Protein AF-A0A945MZW5-F1 (afdb_monomer)

Radius of gyration: 22.64 Å; Cα contacts (8 Å, |Δi|>4): 218; chains: 1; bounding box: 52×37×74 Å

pLDDT: mean 90.08, std 11.5, range [46.19, 98.75]

Foldseek 3Di:
DDDDPDDDCVVPQVVVLVVCVVLLQLAFQDDPVRFQHRPFAADEDEQPAAELQAADDPVSLVSLVVVQVVQVVVRVVRHRGAHAYEHEPPPVNLLVNLQVVCVVVLEHEDPPDDPPDDPPPRHDYDYPVVSVVSSVVSSVVSVVNHVVVCSSSSRSHSPVRYYYCPDPVNVVVVVVVVVVCVVVVNDDDDDDDDDADPVVGGD

Sequence (203 aa):
MALEKTYKPAEVEAKHYARWENSGAFACGLSSEQGPKANSKPYTIVIPPPNVTGSLHMGHALNNTLQDILTRFHRMRGRDALWQPGMDHAGIATQMVVERQLAEDGLELDRGRRSSEEPTENRTLIGRDAFIDKVWEWKAESGGTITGQLRRLGASCDWSRERFTMDDGLSRAVRKVFVALHKEDLIYRDQRLVNWDPKFHTA

Structure (mmCIF, N/CA/C/O backbone):
data_AF-A0A945MZW5-F1
#
_entry.id   AF-A0A945MZW5-F1
#
loop_
_atom_site.group_P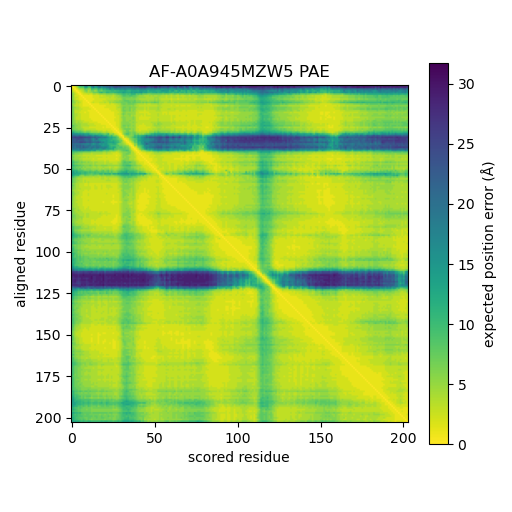DB
_atom_site.id
_atom_site.type_symbol
_atom_site.label_atom_id
_atom_site.label_alt_id
_atom_site.label_comp_id
_atom_site.label_asym_id
_atom_site.label_entity_id
_atom_site.label_seq_id
_atom_site.pdbx_PDB_ins_code
_atom_site.Cartn_x
_atom_site.Cartn_y
_atom_site.Cartn_z
_atom_site.occupancy
_atom_site.B_iso_or_equiv
_atom_site.auth_seq_id
_atom_site.auth_comp_id
_atom_site.auth_asym_id
_atom_site.auth_atom_id
_atom_site.pdbx_PDB_model_num
ATOM 1 N N . MET A 1 1 ? -2.431 8.803 42.467 1.00 54.72 1 MET A N 1
ATOM 2 C CA . MET A 1 1 ? -1.661 9.468 41.393 1.00 54.72 1 MET A CA 1
ATOM 3 C C . MET A 1 1 ? -2.154 10.898 41.289 1.00 54.72 1 MET A C 1
ATOM 5 O O . MET A 1 1 ? -3.362 11.081 41.211 1.00 54.72 1 MET A O 1
ATOM 9 N N . ALA A 1 2 ? -1.265 11.888 41.360 1.00 65.88 2 ALA A N 1
ATOM 10 C CA . ALA A 1 2 ? -1.633 13.278 41.105 1.00 65.88 2 ALA A CA 1
ATOM 11 C C . ALA A 1 2 ? -1.888 13.457 39.600 1.00 65.88 2 ALA A C 1
ATOM 13 O O . ALA A 1 2 ? -1.090 12.992 38.789 1.00 65.88 2 ALA A O 1
ATOM 14 N N . LEU A 1 3 ? -3.011 14.075 39.235 1.00 83.50 3 LEU A N 1
ATOM 15 C CA . LEU A 1 3 ? -3.301 14.441 37.850 1.00 83.50 3 LEU A CA 1
ATOM 16 C C . LEU A 1 3 ? -2.458 15.663 37.478 1.00 83.50 3 LEU A C 1
ATOM 18 O O . LEU A 1 3 ? -2.546 16.698 38.142 1.00 83.50 3 LEU A O 1
ATOM 22 N N . GLU A 1 4 ? -1.643 15.545 36.430 1.00 86.62 4 GLU A N 1
ATOM 23 C CA . GLU A 1 4 ? -0.955 16.709 35.873 1.00 86.62 4 GLU A CA 1
ATOM 24 C C . GLU A 1 4 ? -1.967 17.721 35.323 1.00 86.62 4 GLU A C 1
ATOM 26 O O . GLU A 1 4 ? -3.027 17.358 34.813 1.00 86.62 4 GLU A O 1
ATOM 31 N N . LYS A 1 5 ? -1.628 19.012 35.410 1.00 91.12 5 LYS A N 1
ATOM 32 C CA . LYS A 1 5 ? -2.488 20.100 34.919 1.00 91.12 5 LYS A CA 1
ATOM 33 C C . LYS A 1 5 ? -2.594 20.136 33.390 1.00 91.12 5 LYS A C 1
ATOM 35 O O . LYS A 1 5 ? -3.561 20.686 32.872 1.00 91.12 5 LYS A O 1
ATOM 40 N N . THR A 1 6 ? -1.618 19.566 32.682 1.00 93.31 6 THR A N 1
ATOM 41 C CA . THR A 1 6 ? -1.535 19.592 31.218 1.00 93.31 6 THR A CA 1
ATOM 42 C C . THR A 1 6 ? -1.603 18.175 30.668 1.00 93.31 6 THR A C 1
ATOM 44 O O . THR A 1 6 ? -0.803 17.322 31.044 1.00 93.31 6 THR A O 1
ATOM 47 N N . TYR A 1 7 ? -2.536 17.926 29.747 1.00 93.56 7 TYR A N 1
ATOM 48 C CA . TYR A 1 7 ? -2.588 16.664 29.014 1.00 93.56 7 TYR A CA 1
ATOM 49 C C . TYR A 1 7 ? -1.431 16.585 28.014 1.00 93.56 7 TYR A C 1
ATOM 51 O O . TYR A 1 7 ? -1.249 17.487 27.196 1.00 93.56 7 TYR A O 1
ATOM 59 N N . LYS A 1 8 ? -0.669 15.492 28.065 1.00 92.81 8 LYS A N 1
ATOM 60 C CA . LYS A 1 8 ? 0.449 15.214 27.160 1.00 92.81 8 LYS A CA 1
ATOM 61 C C . LYS A 1 8 ? 0.104 13.995 26.295 1.00 92.81 8 LYS A C 1
ATOM 63 O O . LYS A 1 8 ? 0.314 12.866 26.739 1.00 92.81 8 LYS A O 1
ATOM 68 N N . PRO A 1 9 ? -0.411 14.184 25.062 1.00 94.50 9 PRO A N 1
ATOM 69 C CA . PRO A 1 9 ? -0.862 13.072 24.220 1.00 94.50 9 PRO A CA 1
ATOM 70 C C . PRO A 1 9 ? 0.229 12.028 23.965 1.00 94.50 9 PRO A C 1
ATOM 72 O O . PRO A 1 9 ? -0.035 10.830 24.014 1.00 94.50 9 PRO A O 1
ATOM 75 N N . ALA A 1 10 ? 1.477 12.472 23.781 1.00 91.19 10 ALA A N 1
ATOM 76 C CA . ALA A 1 10 ? 2.619 11.598 23.523 1.00 91.19 10 ALA A CA 1
ATOM 77 C C . ALA A 1 10 ? 2.875 10.562 24.638 1.00 91.19 10 ALA A C 1
ATOM 79 O O . ALA A 1 10 ? 3.320 9.455 24.344 1.00 91.19 10 ALA A O 1
ATOM 80 N N . GLU A 1 11 ? 2.554 10.883 25.897 1.00 89.44 11 GLU A N 1
ATOM 81 C CA . GLU A 1 11 ? 2.720 9.968 27.039 1.00 89.44 11 GLU A CA 1
ATOM 82 C C . GLU A 1 11 ? 1.607 8.903 27.113 1.00 89.44 11 GLU A C 1
ATOM 84 O O . GLU A 1 11 ? 1.738 7.894 27.809 1.00 89.44 11 GLU A O 1
ATOM 89 N N . VAL A 1 12 ? 0.507 9.109 26.382 1.00 93.88 12 VAL A N 1
ATOM 90 C CA . VAL A 1 12 ? -0.695 8.269 26.415 1.00 93.88 12 VAL A CA 1
ATOM 91 C C . VAL A 1 12 ? -0.808 7.441 25.134 1.00 93.88 12 VAL A C 1
ATOM 93 O O . VAL A 1 12 ? -0.862 6.211 25.184 1.00 93.88 12 VAL A O 1
ATOM 96 N N . GLU A 1 13 ? -0.789 8.087 23.973 1.00 96.62 13 GLU A N 1
ATOM 97 C CA . GLU A 1 13 ? -1.104 7.482 22.675 1.00 96.62 13 GLU A CA 1
ATOM 98 C C . GLU A 1 13 ? -0.258 6.243 22.360 1.00 96.62 13 GLU A C 1
ATOM 100 O O . GLU A 1 13 ? -0.814 5.180 22.081 1.00 96.62 13 GLU A O 1
ATOM 105 N N . ALA A 1 14 ? 1.072 6.347 22.460 1.00 93.69 14 ALA A N 1
ATOM 106 C CA . ALA A 1 14 ? 1.983 5.259 22.099 1.00 93.69 14 ALA A CA 1
ATOM 107 C C . ALA A 1 14 ? 1.766 4.011 22.970 1.00 93.69 14 ALA A C 1
ATOM 109 O O . ALA A 1 14 ? 1.676 2.890 22.466 1.00 93.69 14 ALA A O 1
ATOM 110 N N . LYS A 1 15 ? 1.606 4.212 24.284 1.00 95.19 15 LYS A N 1
ATOM 111 C CA . LYS A 1 15 ? 1.347 3.138 25.249 1.00 95.19 15 LYS A CA 1
ATOM 112 C C . LYS A 1 15 ? 0.018 2.437 24.971 1.00 95.19 15 LYS A C 1
ATOM 114 O O . LYS A 1 15 ? -0.057 1.209 25.020 1.00 95.19 15 LYS A O 1
ATOM 119 N N . HIS A 1 16 ? -1.040 3.207 24.721 1.00 95.81 16 HIS A N 1
ATOM 120 C CA . HIS A 1 16 ? -2.369 2.652 24.472 1.00 95.81 16 HIS A CA 1
ATOM 121 C C . HIS A 1 16 ? -2.439 1.909 23.143 1.00 95.81 16 HIS A C 1
ATOM 123 O O . HIS A 1 16 ? -2.993 0.810 23.100 1.00 95.81 16 HIS A O 1
ATOM 129 N N . TYR A 1 17 ? -1.832 2.466 22.095 1.00 96.62 17 TYR A N 1
ATOM 130 C CA . TYR A 1 17 ? -1.794 1.820 20.793 1.00 96.62 17 TYR A CA 1
ATOM 131 C C . TYR A 1 17 ? -1.065 0.477 20.848 1.00 96.62 17 TYR A C 1
ATOM 133 O O . TYR A 1 17 ? -1.644 -0.542 20.475 1.00 96.62 17 TYR A O 1
ATOM 141 N N . ALA A 1 18 ? 0.144 0.457 21.422 1.00 95.75 18 ALA A N 1
ATOM 142 C CA . ALA A 1 18 ? 0.920 -0.769 21.591 1.00 95.75 18 ALA A CA 1
ATOM 143 C C . ALA A 1 18 ? 0.134 -1.837 22.367 1.00 95.75 18 ALA A C 1
ATOM 145 O O . ALA A 1 18 ? 0.128 -3.005 21.993 1.00 95.75 18 ALA A O 1
ATOM 146 N N . ARG A 1 19 ? -0.591 -1.444 23.423 1.00 96.19 19 ARG A N 1
ATOM 147 C CA . ARG A 1 19 ? -1.448 -2.367 24.176 1.00 96.19 19 ARG A CA 1
ATOM 148 C C . ARG A 1 19 ? -2.572 -2.962 23.319 1.00 96.19 19 ARG A C 1
ATOM 150 O O . ARG A 1 19 ? -2.826 -4.155 23.447 1.00 96.19 19 ARG A O 1
ATOM 157 N N . TRP A 1 20 ? -3.266 -2.160 22.510 1.00 94.81 20 TRP A N 1
ATOM 158 C CA . TRP A 1 20 ? -4.366 -2.650 21.668 1.00 94.81 20 TRP A CA 1
ATOM 159 C C . TRP A 1 20 ? -3.887 -3.570 20.547 1.00 94.81 20 TRP A C 1
ATOM 161 O O . TRP A 1 20 ? -4.522 -4.592 20.287 1.00 94.81 20 TRP A O 1
ATOM 171 N N . GLU A 1 21 ? -2.774 -3.216 19.902 1.00 94.25 21 GLU A N 1
ATOM 172 C CA . GLU A 1 21 ? -2.180 -4.039 18.850 1.00 94.25 21 GLU A CA 1
ATOM 173 C C . GLU A 1 21 ? -1.696 -5.377 19.428 1.00 94.25 21 GLU A C 1
ATOM 175 O O . GLU A 1 21 ? -2.104 -6.433 18.947 1.00 94.25 21 GLU A O 1
ATOM 180 N N . ASN A 1 22 ? -0.948 -5.349 20.539 1.00 94.69 22 ASN A N 1
ATOM 181 C CA . ASN A 1 22 ? -0.435 -6.558 21.195 1.00 94.69 22 ASN A CA 1
ATOM 182 C C . ASN A 1 22 ? -1.538 -7.474 21.743 1.00 94.69 22 ASN A C 1
ATOM 184 O O . ASN A 1 22 ? -1.321 -8.674 21.879 1.00 94.69 22 ASN A O 1
ATOM 188 N N . SER A 1 23 ? -2.714 -6.935 22.081 1.00 93.19 23 SER A N 1
ATOM 189 C CA . SER A 1 23 ? -3.836 -7.749 22.554 1.00 93.19 23 SER A CA 1
ATOM 190 C C . SER A 1 23 ? -4.654 -8.378 21.423 1.00 93.19 23 SER A C 1
ATOM 192 O O . SER A 1 23 ? -5.629 -9.062 21.713 1.00 93.19 23 SER A O 1
ATOM 194 N N . GLY A 1 24 ? -4.348 -8.087 20.153 1.00 90.19 24 GLY A N 1
ATOM 195 C CA . GLY A 1 24 ? -5.137 -8.555 19.011 1.00 90.19 24 GLY A CA 1
ATOM 196 C C . GLY A 1 24 ? -6.527 -7.914 18.901 1.00 90.19 24 GLY A C 1
ATOM 197 O O . GLY A 1 24 ? -7.380 -8.425 18.183 1.00 90.19 24 GLY A O 1
ATOM 198 N N . ALA A 1 25 ? -6.774 -6.777 19.571 1.00 89.44 25 ALA A N 1
ATOM 199 C CA . ALA A 1 25 ? -8.108 -6.161 19.657 1.00 89.44 25 ALA A CA 1
ATOM 200 C C . ALA A 1 25 ? -8.660 -5.655 18.308 1.00 89.44 25 ALA A C 1
ATOM 202 O O . ALA A 1 25 ? -9.831 -5.280 18.207 1.00 89.44 25 ALA A O 1
ATOM 203 N N . PHE A 1 26 ? -7.811 -5.592 17.282 1.00 93.38 26 PHE A N 1
ATOM 204 C CA . PHE A 1 26 ? -8.176 -5.150 15.939 1.00 93.38 26 PHE A CA 1
ATOM 205 C C . PHE A 1 26 ? -8.566 -6.298 15.003 1.00 93.38 26 PHE A C 1
ATOM 207 O O . PHE A 1 26 ? -9.141 -6.032 13.946 1.00 93.38 26 PHE A O 1
ATOM 214 N N . ALA A 1 27 ? -8.285 -7.548 15.383 1.00 90.62 27 ALA A N 1
ATOM 215 C CA . ALA A 1 27 ? -8.542 -8.707 14.543 1.00 90.62 27 ALA A CA 1
ATOM 216 C C . ALA A 1 27 ? -10.045 -8.945 14.334 1.00 90.62 27 ALA A C 1
ATOM 218 O O . ALA A 1 27 ? -10.858 -8.749 15.243 1.00 90.62 27 ALA A O 1
ATOM 219 N N . CYS A 1 28 ? -10.413 -9.391 13.132 1.00 89.81 28 CYS A N 1
ATOM 220 C CA . CYS A 1 28 ? -11.753 -9.919 12.868 1.00 89.81 28 CYS A CA 1
ATOM 221 C C . CYS A 1 28 ? -11.831 -11.422 13.184 1.00 89.81 28 CYS A C 1
ATOM 223 O O . CYS A 1 28 ? -10.814 -12.117 13.237 1.00 89.81 28 CYS A O 1
ATOM 225 N N . GLY A 1 29 ? -13.043 -11.955 13.333 1.00 83.88 29 GLY A N 1
ATOM 226 C CA . GLY A 1 29 ? -13.282 -13.379 13.579 1.00 83.88 29 GLY A C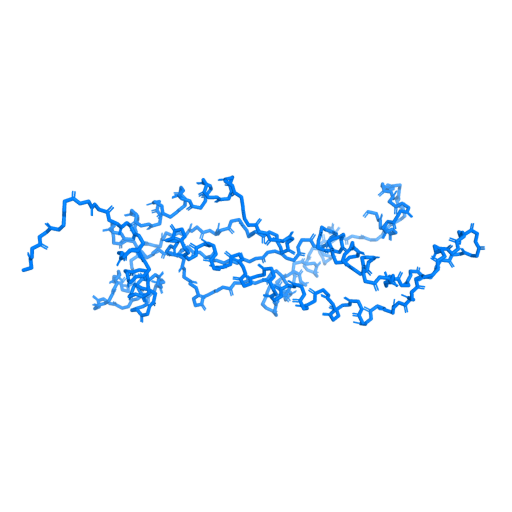A 1
ATOM 227 C C . GLY A 1 29 ? -12.862 -13.859 14.972 1.00 83.88 29 GLY A C 1
ATOM 228 O O . GLY A 1 29 ? -12.565 -15.040 15.145 1.00 83.88 29 GLY A O 1
ATOM 229 N N . LEU A 1 30 ? -12.806 -12.960 15.959 1.00 73.00 30 LEU A N 1
ATOM 230 C CA . LEU A 1 30 ? -12.476 -13.301 17.346 1.00 73.00 30 LEU A CA 1
ATOM 231 C C . LEU A 1 30 ? -13.560 -14.194 17.980 1.00 73.00 30 LEU A C 1
ATOM 233 O O . LEU A 1 30 ? -14.744 -14.070 17.677 1.00 73.00 30 LEU A O 1
ATOM 237 N N . SER A 1 31 ? -13.165 -15.101 18.878 1.00 62.78 31 SER A N 1
ATOM 238 C CA . SER A 1 31 ? -14.114 -15.879 19.682 1.00 62.78 31 SER A CA 1
ATOM 239 C C . SER A 1 31 ? -14.711 -15.021 20.811 1.00 62.78 31 SER A C 1
ATOM 241 O O . SER A 1 31 ? -14.179 -13.971 21.180 1.00 62.78 31 SER A O 1
ATOM 243 N N . SER A 1 32 ? -15.841 -15.465 21.371 1.00 59.03 32 SER A N 1
ATOM 244 C CA . SER A 1 32 ? -16.713 -14.687 22.268 1.00 59.03 32 SER A CA 1
ATOM 245 C C . SER A 1 32 ? -16.084 -14.171 23.571 1.00 59.03 32 SER A C 1
ATOM 247 O O . SER A 1 32 ? -16.732 -13.392 24.262 1.00 59.03 32 SER A O 1
ATOM 249 N N . GLU A 1 33 ? -14.867 -14.590 23.928 1.00 60.06 33 GLU A N 1
ATOM 250 C CA . GLU A 1 33 ? -14.159 -14.100 25.123 1.00 60.06 33 GLU A CA 1
ATOM 251 C C . GLU A 1 33 ? -13.351 -12.817 24.870 1.00 60.06 33 GLU A C 1
ATOM 253 O O . GLU A 1 33 ? -13.073 -12.075 25.809 1.00 60.06 33 GLU A O 1
ATOM 258 N N . GLN A 1 34 ? -12.987 -12.528 23.616 1.00 60.06 34 GLN A N 1
ATOM 259 C CA . GLN A 1 34 ? -12.081 -11.423 23.258 1.00 60.06 34 GLN A CA 1
ATOM 260 C C . GLN A 1 34 ? -12.663 -10.482 22.193 1.00 60.06 34 GLN A C 1
ATOM 262 O O . GLN A 1 34 ? -12.091 -9.427 21.921 1.00 60.06 34 GLN A O 1
ATOM 267 N N . GLY A 1 35 ? -13.811 -10.830 21.602 1.00 60.88 35 GLY A N 1
ATOM 268 C CA . GLY A 1 35 ? -14.429 -10.042 20.543 1.00 60.88 35 GLY A CA 1
ATOM 269 C C . GLY A 1 35 ? -15.876 -10.439 20.224 1.00 60.88 35 GLY A C 1
ATOM 270 O O . GLY A 1 35 ? -16.528 -11.127 21.015 1.00 60.88 35 GLY A O 1
ATOM 271 N N . PRO A 1 36 ? -16.425 -9.946 19.097 1.00 58.94 36 PRO A N 1
ATOM 272 C CA . PRO A 1 36 ? -17.795 -10.242 18.693 1.00 58.94 36 PRO A CA 1
ATOM 273 C C . PRO A 1 36 ? -17.987 -11.757 18.560 1.00 58.94 36 PRO A C 1
ATOM 275 O O . PRO A 1 36 ? -17.102 -12.454 18.084 1.00 58.94 36 PRO A O 1
ATOM 278 N N . LYS A 1 37 ? -19.137 -12.285 19.000 1.00 63.72 37 LYS A N 1
ATOM 279 C CA . LYS A 1 37 ? -19.412 -13.734 18.989 1.00 63.72 37 LYS A CA 1
ATOM 280 C C . LYS A 1 37 ? -19.121 -14.331 17.609 1.00 63.72 37 LYS A C 1
ATOM 282 O O . LYS A 1 37 ? -19.457 -13.701 16.602 1.00 63.72 37 LYS A O 1
ATOM 287 N N . ALA A 1 38 ? -18.614 -15.565 17.565 1.00 60.00 38 ALA A N 1
ATOM 288 C CA . ALA A 1 38 ? -18.622 -16.364 16.342 1.00 60.00 38 ALA A CA 1
ATOM 289 C C . ALA A 1 38 ? -20.042 -16.307 15.737 1.00 60.00 38 ALA A C 1
ATOM 291 O O . ALA A 1 38 ? -21.012 -16.580 16.445 1.00 60.00 38 ALA A O 1
ATOM 292 N N . ASN A 1 39 ? -20.161 -15.884 14.471 1.00 64.25 39 ASN A N 1
ATOM 293 C CA . ASN A 1 39 ? -21.410 -15.555 13.745 1.00 64.25 39 ASN A CA 1
ATOM 294 C C . ASN A 1 39 ? -21.986 -14.137 13.929 1.00 64.25 39 ASN A C 1
ATOM 296 O O . ASN A 1 39 ? -23.149 -13.887 13.600 1.00 64.25 39 ASN A O 1
ATOM 300 N N . SER A 1 40 ? -21.198 -13.178 14.411 1.00 82.12 40 SER A N 1
ATOM 301 C CA . SER A 1 40 ? -21.600 -11.768 14.379 1.00 82.12 40 SER A CA 1
ATOM 302 C C . SER A 1 40 ? -21.674 -11.239 12.944 1.00 82.12 40 SER A C 1
ATOM 304 O O . SER A 1 40 ? -20.957 -11.685 12.052 1.00 82.12 40 SER A O 1
ATOM 306 N N . LYS A 1 41 ? -22.558 -10.265 12.701 1.00 91.75 41 LYS A N 1
ATOM 307 C CA . LYS A 1 41 ? -22.794 -9.731 11.352 1.00 91.75 41 LYS A CA 1
ATOM 308 C C . LYS A 1 41 ? -21.532 -9.000 10.853 1.00 91.75 41 LYS A C 1
ATOM 310 O O . LYS A 1 41 ? -21.147 -8.026 11.507 1.00 91.75 41 LYS A O 1
ATOM 315 N N . PRO A 1 42 ? -20.920 -9.390 9.718 1.00 93.69 42 PRO A N 1
ATOM 316 C CA . PRO A 1 42 ? -19.650 -8.817 9.276 1.00 93.69 42 PRO A CA 1
ATOM 317 C C . PRO A 1 42 ? -19.805 -7.346 8.890 1.00 93.69 42 PRO A C 1
ATOM 319 O O . PRO A 1 42 ? -20.851 -6.946 8.373 1.00 93.69 42 PRO A O 1
ATOM 322 N N . TYR A 1 43 ? -18.781 -6.537 9.141 1.00 95.88 43 TYR A N 1
ATOM 323 C CA . TYR A 1 43 ? -18.616 -5.180 8.623 1.00 95.88 43 TYR A CA 1
ATOM 324 C C . TYR A 1 43 ? -1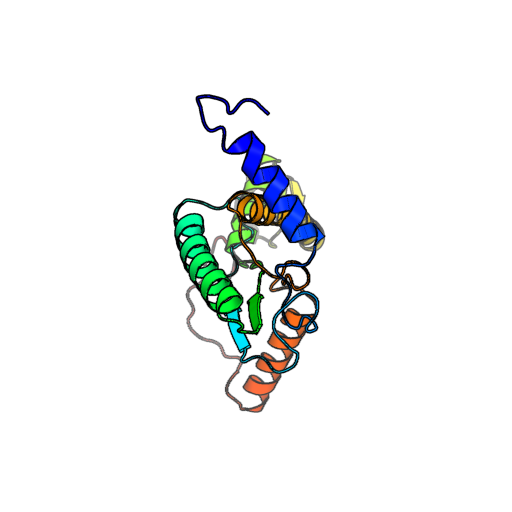7.212 -5.055 8.048 1.00 95.88 43 TYR A C 1
ATOM 326 O O . TYR A 1 43 ? -16.247 -5.286 8.768 1.00 95.88 43 TYR A O 1
ATOM 334 N N . THR A 1 44 ? -17.082 -4.705 6.774 1.00 96.94 44 THR A N 1
ATOM 335 C CA . THR A 1 44 ? -15.773 -4.718 6.118 1.00 96.94 44 THR A CA 1
ATOM 336 C C . THR A 1 44 ? -15.507 -3.411 5.400 1.00 96.94 44 THR A C 1
ATOM 338 O O . THR A 1 44 ? -16.356 -2.926 4.656 1.00 96.94 44 THR A O 1
ATOM 341 N N . ILE A 1 45 ? -14.309 -2.875 5.612 1.00 98.19 45 ILE A N 1
ATOM 342 C CA . ILE A 1 45 ? -13.727 -1.782 4.840 1.00 98.19 45 ILE A CA 1
ATOM 343 C C . ILE A 1 45 ? -12.365 -2.262 4.339 1.00 98.19 45 ILE A C 1
ATOM 345 O O . ILE A 1 45 ? -11.593 -2.854 5.093 1.00 98.19 45 ILE A O 1
ATOM 349 N N . VAL A 1 46 ? -12.062 -2.002 3.072 1.00 97.06 46 VAL A N 1
ATOM 350 C CA . VAL A 1 46 ? -10.710 -2.154 2.528 1.00 97.06 46 VAL A CA 1
ATOM 351 C C . VAL A 1 46 ? -10.074 -0.774 2.534 1.00 97.06 46 VAL A C 1
ATOM 353 O O . VAL A 1 46 ? -10.675 0.162 2.002 1.00 97.06 46 VAL A O 1
ATOM 356 N N . ILE A 1 47 ? -8.898 -0.632 3.152 1.00 94.31 47 ILE A N 1
ATOM 357 C CA . ILE A 1 47 ? -8.148 0.619 3.039 1.00 94.31 47 ILE A CA 1
ATOM 358 C C . ILE A 1 47 ? -7.848 0.853 1.552 1.00 94.31 47 ILE A C 1
ATOM 360 O O . ILE A 1 47 ? -7.401 -0.082 0.887 1.00 94.31 47 ILE A O 1
ATOM 364 N N . PRO A 1 48 ? -8.076 2.054 0.995 1.00 93.94 48 PRO A N 1
ATOM 365 C CA . PRO A 1 48 ? -7.480 2.417 -0.282 1.00 93.94 48 PRO A CA 1
ATOM 366 C C . PRO A 1 48 ? -5.961 2.322 -0.102 1.00 93.94 48 PRO A C 1
ATOM 368 O O . PRO A 1 48 ? -5.414 3.108 0.679 1.00 93.94 48 PRO A O 1
ATOM 371 N N . PRO A 1 49 ? -5.298 1.317 -0.701 1.00 90.56 49 PRO A N 1
ATOM 372 C CA . PRO A 1 49 ? -3.927 1.000 -0.347 1.00 90.56 49 PRO A CA 1
ATOM 373 C C . PRO A 1 49 ? -3.025 2.169 -0.767 1.00 90.56 49 PRO A C 1
ATOM 375 O O . PRO A 1 49 ? -3.024 2.523 -1.945 1.00 90.56 49 PRO A O 1
ATOM 378 N N . PRO A 1 50 ? -2.293 2.816 0.159 1.00 92.81 50 PRO A N 1
ATOM 379 C CA . PRO A 1 50 ? -1.372 3.882 -0.204 1.00 92.81 50 PRO A CA 1
ATOM 380 C C . PRO A 1 50 ? -0.259 3.349 -1.108 1.00 92.81 50 PRO A C 1
ATOM 382 O O . PRO A 1 50 ? 0.230 2.229 -0.930 1.00 92.81 50 PRO A O 1
ATOM 385 N N . ASN A 1 51 ? 0.153 4.188 -2.054 1.00 93.50 51 ASN A N 1
ATOM 386 C CA . ASN A 1 51 ? 1.259 3.903 -2.958 1.00 93.50 51 ASN A CA 1
ATOM 387 C C . ASN A 1 51 ? 2.586 3.896 -2.190 1.00 93.50 51 ASN A C 1
ATOM 389 O O . ASN A 1 51 ? 2.834 4.787 -1.374 1.00 93.50 51 ASN A O 1
ATOM 393 N N . VAL A 1 52 ? 3.475 2.950 -2.501 1.00 89.81 52 VAL A N 1
ATOM 394 C CA . VAL A 1 52 ? 4.851 2.901 -1.964 1.00 89.81 52 VAL A CA 1
ATOM 395 C C . VAL A 1 52 ? 5.754 3.933 -2.651 1.00 89.81 52 VAL A C 1
ATOM 397 O O . VAL A 1 52 ? 6.717 3.612 -3.344 1.00 89.81 52 VAL A O 1
ATOM 400 N N . THR A 1 53 ? 5.401 5.209 -2.510 1.00 84.56 53 THR A N 1
ATOM 401 C CA . THR A 1 53 ? 6.077 6.359 -3.138 1.00 84.56 53 THR A CA 1
ATOM 402 C C . THR A 1 53 ? 6.576 7.376 -2.109 1.00 84.56 53 THR A C 1
ATOM 404 O O . THR A 1 53 ? 6.847 8.521 -2.461 1.00 84.56 53 THR A O 1
ATOM 407 N N . GLY A 1 54 ? 6.684 6.988 -0.835 1.00 81.00 54 GLY A N 1
ATOM 408 C CA . GLY A 1 54 ? 7.213 7.835 0.236 1.00 81.00 54 GLY A CA 1
ATOM 409 C C . GLY A 1 54 ? 6.330 7.843 1.481 1.00 81.00 54 GLY A C 1
ATOM 410 O O . GLY A 1 54 ? 6.008 6.787 2.022 1.00 81.00 54 GLY A O 1
ATOM 411 N N . SER A 1 55 ? 5.983 9.043 1.957 1.00 88.81 55 SER A N 1
ATOM 412 C CA . SER A 1 55 ? 5.234 9.272 3.200 1.00 88.81 55 SER A CA 1
ATOM 413 C C . SER A 1 55 ? 3.783 9.682 2.953 1.00 88.81 55 SER A C 1
ATOM 415 O O . SER A 1 55 ? 3.455 10.345 1.969 1.00 88.81 55 SER A O 1
ATOM 417 N N . LEU A 1 56 ? 2.914 9.355 3.907 1.00 93.00 56 LEU A N 1
ATOM 418 C CA . LEU A 1 56 ? 1.537 9.830 3.954 1.00 93.00 56 LEU A CA 1
ATOM 419 C C . LEU A 1 56 ? 1.466 11.342 4.224 1.00 93.00 56 LEU A C 1
ATOM 421 O O . LEU A 1 56 ? 2.342 11.936 4.850 1.00 93.00 56 LEU A O 1
ATOM 425 N N . HIS A 1 57 ? 0.358 11.946 3.796 1.00 94.44 57 HIS A N 1
ATOM 426 C CA . HIS A 1 57 ? 0.045 13.375 3.931 1.00 94.44 57 HIS A CA 1
ATOM 427 C C . HIS A 1 57 ? -1.365 13.580 4.509 1.00 94.44 57 HIS A C 1
ATOM 429 O O . HIS A 1 57 ? -2.123 12.622 4.656 1.00 94.44 57 HIS A O 1
ATOM 435 N N . MET A 1 58 ? -1.785 14.826 4.761 1.00 95.88 58 MET A N 1
ATOM 436 C CA . MET A 1 58 ? -3.067 15.131 5.429 1.00 95.88 58 MET A CA 1
ATOM 437 C C . MET A 1 58 ? -4.311 14.526 4.760 1.00 95.88 58 MET A C 1
ATOM 439 O O . MET A 1 58 ? -5.213 14.076 5.458 1.00 95.88 58 MET A O 1
ATOM 443 N N . GLY A 1 59 ? -4.349 14.435 3.426 1.00 95.88 59 GLY A N 1
ATOM 444 C CA . GLY A 1 59 ? -5.415 13.702 2.723 1.00 95.88 59 GLY A CA 1
ATOM 445 C C . GLY A 1 59 ? -5.533 12.224 3.137 1.00 95.88 59 GLY A C 1
ATOM 446 O O . GLY A 1 59 ? -6.637 11.737 3.371 1.00 95.88 59 GLY A O 1
ATOM 447 N N . HIS A 1 60 ? -4.404 11.530 3.323 1.00 96.06 60 HIS A N 1
ATOM 448 C CA . HIS A 1 60 ? -4.393 10.167 3.852 1.00 96.06 60 HIS A CA 1
ATOM 449 C C . HIS A 1 60 ? -4.877 10.128 5.302 1.00 96.06 60 HIS A C 1
ATOM 451 O O . HIS A 1 60 ? -5.636 9.228 5.654 1.00 96.06 60 HIS A O 1
ATOM 457 N N . ALA A 1 61 ? -4.479 11.098 6.132 1.00 95.62 61 ALA A N 1
ATOM 458 C CA . ALA A 1 61 ? -4.942 11.178 7.515 1.00 95.62 61 ALA A CA 1
ATOM 459 C C . ALA A 1 61 ? -6.472 11.308 7.575 1.00 95.62 61 ALA A C 1
ATOM 461 O O . ALA A 1 61 ? -7.122 10.481 8.203 1.00 95.62 61 ALA A O 1
ATOM 462 N N . LEU A 1 62 ? -7.054 12.254 6.828 1.00 97.12 62 LEU A N 1
ATOM 463 C CA . LEU A 1 62 ? -8.506 12.431 6.735 1.00 97.12 62 LEU A CA 1
ATOM 464 C C . LEU A 1 62 ? -9.218 11.144 6.292 1.00 97.12 62 LEU A C 1
ATOM 466 O O . LEU A 1 62 ? -10.154 10.693 6.953 1.00 97.12 62 LEU A O 1
ATOM 470 N N . ASN A 1 63 ? -8.758 10.537 5.194 1.00 96.94 63 ASN A N 1
ATOM 471 C CA . ASN A 1 63 ? -9.364 9.328 4.639 1.00 96.94 63 ASN A CA 1
ATOM 472 C C . ASN A 1 63 ? -9.357 8.160 5.641 1.00 96.94 63 ASN A C 1
ATOM 474 O O . ASN A 1 63 ? -10.365 7.474 5.815 1.00 96.94 63 ASN A O 1
ATOM 478 N N . ASN A 1 64 ? -8.231 7.948 6.325 1.00 97.31 64 ASN A N 1
ATOM 479 C CA . ASN A 1 64 ? -8.085 6.863 7.291 1.00 97.31 64 ASN A CA 1
ATOM 480 C C . ASN A 1 64 ? -8.850 7.126 8.588 1.00 97.31 64 ASN A C 1
ATOM 482 O O . ASN A 1 64 ? -9.450 6.202 9.127 1.00 97.31 64 ASN A O 1
ATOM 486 N N . THR A 1 65 ? -8.901 8.372 9.064 1.00 97.75 65 THR A N 1
ATOM 487 C CA . THR A 1 65 ? -9.690 8.733 10.249 1.00 97.75 65 THR A CA 1
ATOM 488 C C . THR A 1 65 ? -11.173 8.417 10.052 1.00 97.75 65 THR A C 1
ATOM 490 O O . THR A 1 65 ? -11.796 7.847 10.946 1.00 97.75 65 THR A O 1
ATOM 493 N N . LEU A 1 66 ? -11.745 8.722 8.882 1.00 98.31 66 LEU A N 1
ATOM 494 C CA . LEU A 1 66 ? -13.153 8.419 8.597 1.00 98.31 66 LEU A CA 1
ATOM 495 C C . LEU A 1 66 ? -13.435 6.908 8.611 1.00 98.31 66 LEU A C 1
ATOM 497 O O . LEU A 1 66 ? -14.414 6.464 9.214 1.00 98.31 66 LEU A O 1
ATOM 501 N N . GLN A 1 67 ? -12.563 6.112 7.991 1.00 98.44 67 GLN A N 1
ATOM 502 C CA . GLN A 1 67 ? -12.685 4.651 7.980 1.00 98.44 67 GLN A CA 1
ATOM 503 C C . GLN A 1 67 ? -12.511 4.043 9.378 1.00 98.44 67 GLN A C 1
ATOM 505 O O . GLN A 1 67 ? -13.256 3.133 9.752 1.00 98.44 67 GLN A O 1
ATOM 510 N N . ASP A 1 68 ? -11.572 4.563 10.172 1.00 98.19 68 ASP A N 1
ATOM 511 C CA . ASP A 1 68 ? -11.320 4.093 11.535 1.00 98.19 68 ASP A CA 1
ATOM 512 C C . ASP A 1 68 ? -12.511 4.380 12.457 1.00 98.19 68 ASP A C 1
ATOM 514 O O . ASP A 1 68 ? -12.942 3.495 13.197 1.00 98.19 68 ASP A O 1
ATOM 518 N N . ILE A 1 69 ? -13.113 5.575 12.365 1.00 98.50 69 ILE A N 1
ATOM 519 C CA . ILE A 1 69 ? -14.327 5.933 13.118 1.00 98.50 69 ILE A CA 1
ATOM 520 C C . ILE A 1 69 ? -15.443 4.920 12.844 1.00 98.50 69 ILE A C 1
ATOM 522 O O . ILE A 1 69 ? -16.035 4.380 13.782 1.00 98.50 69 ILE A O 1
ATOM 526 N N . LEU A 1 70 ? -15.710 4.626 11.569 1.00 98.44 70 LEU A N 1
ATOM 527 C CA . LEU A 1 70 ? -16.750 3.676 11.174 1.00 98.44 70 LEU A CA 1
ATOM 528 C C . LEU A 1 70 ? -16.441 2.252 11.646 1.00 98.44 70 LEU A C 1
ATOM 530 O O . LEU A 1 70 ? -17.315 1.570 12.189 1.00 98.44 70 LEU A O 1
ATOM 534 N N . THR A 1 71 ? -15.192 1.816 11.486 1.00 97.75 71 THR A N 1
ATOM 535 C CA . THR A 1 71 ? -14.729 0.493 11.922 1.00 97.75 71 THR A CA 1
ATOM 536 C C . THR A 1 71 ? -14.908 0.326 13.425 1.00 97.75 71 THR A C 1
ATOM 538 O O . THR A 1 71 ? -15.524 -0.644 13.869 1.00 97.75 71 THR A O 1
ATOM 541 N N . ARG A 1 72 ? -14.443 1.296 14.220 1.00 96.94 72 ARG A N 1
ATOM 542 C CA . ARG A 1 72 ? -14.593 1.294 15.681 1.00 96.94 72 ARG A CA 1
ATOM 543 C C . ARG A 1 72 ? -16.057 1.311 16.094 1.00 96.94 72 ARG A C 1
ATOM 545 O O . ARG A 1 72 ? -16.454 0.490 16.917 1.00 96.94 72 ARG A O 1
ATOM 552 N N . PHE A 1 73 ? -16.865 2.184 15.493 1.00 97.06 73 PHE A N 1
ATOM 553 C CA . PHE A 1 73 ? -18.299 2.270 15.766 1.00 97.06 73 PHE A CA 1
ATOM 554 C C . PHE A 1 73 ? -19.000 0.925 15.538 1.00 97.06 73 PHE A C 1
ATOM 556 O O . PHE A 1 73 ? -19.722 0.436 16.409 1.00 97.06 73 PHE A O 1
ATOM 563 N N . HIS A 1 74 ? -18.757 0.279 14.396 1.00 95.38 74 HIS A N 1
ATOM 564 C CA . HIS A 1 74 ? -19.371 -1.009 14.088 1.00 95.38 74 HIS A CA 1
ATOM 565 C C . HIS A 1 74 ? -18.827 -2.158 14.943 1.00 95.38 74 HIS A C 1
ATOM 567 O O . HIS A 1 74 ? -19.621 -2.996 15.376 1.00 95.38 74 HIS A O 1
ATOM 573 N N . ARG A 1 75 ? -17.526 -2.163 15.259 1.00 93.56 75 ARG A N 1
ATOM 574 C CA . ARG A 1 75 ? -16.922 -3.120 16.199 1.00 93.56 75 ARG A CA 1
ATOM 575 C C . ARG A 1 75 ? -17.574 -3.012 17.583 1.00 93.56 75 ARG A C 1
ATOM 577 O O . ARG A 1 75 ? -18.022 -4.013 18.132 1.00 93.56 75 ARG A O 1
ATOM 584 N N . MET A 1 76 ? -17.739 -1.793 18.105 1.00 92.31 76 MET A N 1
ATOM 585 C CA . MET A 1 76 ? -18.404 -1.528 19.393 1.00 92.31 76 MET A CA 1
ATOM 586 C C . MET A 1 76 ? -19.903 -1.858 19.385 1.00 92.31 76 MET A C 1
ATOM 588 O O . MET A 1 76 ? -20.477 -2.177 20.422 1.00 92.31 76 MET A O 1
ATOM 592 N N . ARG A 1 77 ? -20.545 -1.835 18.214 1.00 92.12 77 ARG A N 1
ATOM 593 C CA . ARG A 1 77 ? -21.926 -2.303 18.001 1.00 92.12 77 ARG A CA 1
ATOM 594 C C . ARG A 1 77 ? -22.054 -3.833 17.943 1.00 92.12 77 ARG A C 1
ATOM 596 O O . ARG A 1 77 ? -23.144 -4.326 17.656 1.00 92.12 77 ARG A O 1
ATOM 603 N N . GLY A 1 78 ? -20.970 -4.574 18.179 1.00 89.50 78 GLY A N 1
ATOM 604 C CA . GLY A 1 78 ? -20.946 -6.037 18.180 1.00 89.50 78 GLY A CA 1
ATOM 605 C C . GLY A 1 78 ? -20.887 -6.668 16.788 1.00 89.50 78 GLY A C 1
ATOM 606 O O . GLY A 1 78 ? -21.200 -7.847 16.650 1.00 89.50 78 GLY A O 1
ATOM 607 N N . ARG A 1 79 ? -20.531 -5.908 15.742 1.00 91.31 79 ARG A N 1
ATOM 608 C CA . ARG A 1 79 ? -20.271 -6.476 14.408 1.00 91.31 79 ARG A CA 1
ATOM 609 C C . ARG A 1 79 ? -18.861 -7.044 14.341 1.00 91.31 79 ARG A C 1
ATOM 611 O O . ARG A 1 79 ? -17.951 -6.509 14.970 1.00 91.31 79 ARG A O 1
ATOM 618 N N . ASP A 1 80 ? -18.687 -8.074 13.520 1.00 92.81 80 ASP A N 1
ATOM 619 C CA . ASP A 1 80 ? -17.360 -8.593 13.192 1.00 92.81 80 ASP A CA 1
ATOM 620 C C . ASP A 1 80 ? -16.690 -7.666 12.170 1.00 92.81 80 ASP A C 1
ATOM 622 O O . ASP A 1 80 ? -16.979 -7.721 10.973 1.00 92.81 80 ASP A O 1
ATOM 626 N N . ALA A 1 81 ? -15.906 -6.712 12.673 1.00 94.25 81 ALA A N 1
ATOM 627 C CA . ALA A 1 81 ? -15.370 -5.612 11.885 1.00 94.25 81 ALA A CA 1
ATOM 628 C C . ALA A 1 81 ? -13.965 -5.927 11.354 1.00 94.25 81 ALA A C 1
ATOM 630 O O . ALA A 1 81 ? -13.005 -5.973 12.125 1.00 94.25 81 ALA A O 1
ATOM 631 N N . LEU A 1 82 ? -13.844 -6.061 10.033 1.00 95.75 82 LEU A N 1
ATOM 632 C CA . LEU A 1 82 ? -12.576 -6.145 9.313 1.00 95.75 82 LEU A CA 1
ATOM 633 C C . LEU A 1 82 ? -12.279 -4.805 8.641 1.00 95.75 82 LEU A C 1
ATOM 635 O O . LEU A 1 82 ? -12.950 -4.420 7.686 1.00 95.75 82 LEU A O 1
ATOM 639 N N . TRP A 1 83 ? -11.229 -4.131 9.092 1.00 97.75 83 TRP A N 1
ATOM 640 C CA . TRP A 1 83 ? -10.594 -3.082 8.303 1.00 97.75 83 TRP A CA 1
ATOM 641 C C . TRP A 1 83 ? -9.293 -3.641 7.743 1.00 97.75 83 TRP A C 1
ATOM 643 O O . TRP A 1 83 ? -8.332 -3.832 8.485 1.00 97.75 83 TRP A O 1
ATOM 653 N N . GLN A 1 84 ? -9.326 -4.007 6.462 1.00 97.31 84 GLN A N 1
ATOM 654 C CA . GLN A 1 84 ? -8.269 -4.734 5.765 1.00 97.31 84 GLN A CA 1
ATOM 655 C C . GLN A 1 84 ? -7.154 -3.760 5.357 1.00 97.31 84 GLN A C 1
ATOM 657 O O . GLN A 1 84 ? -7.398 -2.938 4.467 1.00 97.31 84 GLN A O 1
ATOM 662 N N . PRO A 1 85 ? -5.949 -3.840 5.959 1.00 96.62 85 PRO A N 1
ATOM 663 C CA . PRO A 1 85 ? -4.834 -3.001 5.559 1.00 96.62 85 PRO A CA 1
ATOM 664 C C . PRO A 1 85 ? -4.141 -3.551 4.309 1.00 96.62 85 PRO A C 1
ATOM 666 O O . PRO A 1 85 ? -4.180 -4.754 4.025 1.00 96.62 85 PRO A O 1
ATOM 669 N N . GLY A 1 86 ? -3.457 -2.672 3.588 1.00 95.06 86 GLY A N 1
ATOM 670 C CA . GLY A 1 86 ? -2.551 -3.052 2.520 1.00 95.06 86 GLY A CA 1
ATOM 671 C C . GLY A 1 86 ? -1.894 -1.854 1.850 1.00 95.06 86 GLY A C 1
ATOM 672 O O . GLY A 1 86 ? -2.237 -0.717 2.152 1.00 95.06 86 GLY A O 1
ATOM 673 N N . MET A 1 87 ? -0.954 -2.129 0.952 1.00 94.69 87 MET A N 1
ATOM 674 C CA . MET A 1 87 ? -0.180 -1.139 0.197 1.00 94.69 87 MET A CA 1
ATOM 675 C C . MET A 1 87 ? -0.188 -1.460 -1.293 1.00 94.69 87 MET A C 1
ATOM 677 O O . MET A 1 87 ? -0.294 -2.629 -1.685 1.00 94.69 87 MET A O 1
ATOM 681 N N . ASP A 1 88 ? -0.033 -0.425 -2.114 1.00 95.62 88 ASP A N 1
ATOM 682 C CA . ASP A 1 88 ? 0.033 -0.562 -3.560 1.00 95.62 88 ASP A CA 1
ATOM 683 C C . ASP A 1 88 ? 1.453 -0.329 -4.086 1.00 95.62 88 ASP A C 1
ATOM 685 O O . ASP A 1 88 ? 2.089 0.677 -3.776 1.00 95.62 88 ASP A O 1
ATOM 689 N N . HIS A 1 89 ? 1.941 -1.255 -4.913 1.00 94.81 89 HIS A N 1
ATOM 690 C CA . HIS A 1 89 ? 3.175 -1.138 -5.684 1.00 94.81 89 HIS A CA 1
ATOM 691 C C . HIS A 1 89 ? 3.201 0.053 -6.650 1.00 94.81 89 HIS A C 1
ATOM 693 O O . HIS A 1 89 ? 4.283 0.439 -7.066 1.00 94.81 89 HIS A O 1
ATOM 699 N N . ALA A 1 90 ? 2.039 0.591 -7.043 1.00 93.31 90 ALA A N 1
ATOM 700 C CA . ALA A 1 90 ? 1.875 1.800 -7.855 1.00 93.31 90 ALA A CA 1
ATOM 701 C C . ALA A 1 90 ? 2.631 1.851 -9.205 1.00 93.31 90 ALA A C 1
ATOM 703 O O . ALA A 1 90 ? 2.706 2.918 -9.819 1.00 93.31 90 ALA A O 1
ATOM 704 N N . GLY A 1 91 ? 3.168 0.719 -9.681 1.00 93.38 91 GLY A N 1
ATOM 705 C CA . GLY A 1 91 ? 3.846 0.556 -10.969 1.00 93.38 91 GLY A CA 1
ATOM 706 C C . GLY A 1 91 ? 4.771 1.724 -11.327 1.00 93.38 91 GLY A C 1
ATOM 707 O O . GLY A 1 91 ? 5.825 1.918 -10.718 1.00 93.38 91 GLY A O 1
ATOM 708 N N . ILE A 1 92 ? 4.339 2.523 -12.309 1.00 92.81 92 ILE A N 1
ATOM 709 C CA . ILE A 1 92 ? 5.094 3.659 -12.847 1.00 92.81 92 ILE A CA 1
ATOM 710 C C . ILE A 1 92 ? 5.467 4.697 -11.782 1.00 92.81 92 ILE A C 1
ATOM 712 O O . ILE A 1 92 ? 6.565 5.240 -11.823 1.00 92.81 92 ILE A O 1
ATOM 716 N N . ALA A 1 93 ? 4.607 4.946 -10.791 1.00 92.56 93 ALA A N 1
ATOM 717 C CA . ALA A 1 93 ? 4.873 5.960 -9.774 1.00 92.56 93 ALA A CA 1
ATOM 718 C C . ALA A 1 93 ? 6.043 5.554 -8.865 1.00 92.56 93 ALA A C 1
ATOM 720 O O . ALA A 1 93 ? 6.895 6.380 -8.545 1.00 92.56 93 ALA A O 1
ATOM 721 N N . THR A 1 94 ? 6.127 4.276 -8.493 1.00 93.81 94 THR A N 1
ATO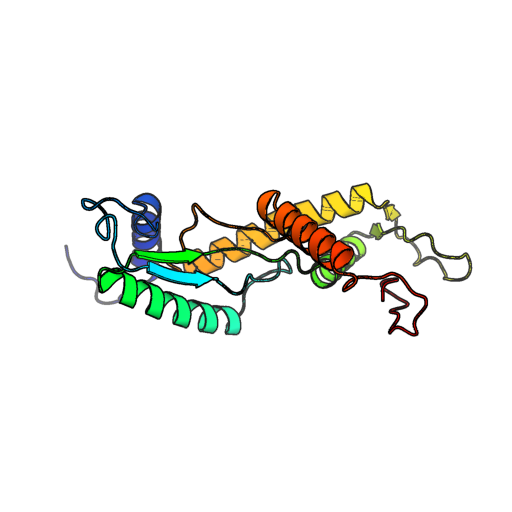M 722 C CA . THR A 1 94 ? 7.269 3.758 -7.731 1.00 93.81 94 THR A CA 1
ATOM 723 C C . THR A 1 94 ? 8.526 3.714 -8.590 1.00 93.81 94 THR A C 1
ATOM 725 O O . THR A 1 94 ? 9.582 4.138 -8.126 1.00 93.81 94 THR A O 1
ATOM 728 N N . GLN A 1 95 ? 8.415 3.309 -9.859 1.00 93.38 95 GLN A N 1
ATOM 729 C CA . GLN A 1 95 ? 9.534 3.363 -10.800 1.00 93.38 95 GLN A CA 1
ATOM 730 C C . GLN A 1 95 ? 10.117 4.780 -10.923 1.00 93.38 95 GLN A C 1
ATOM 732 O O . GLN A 1 95 ? 11.330 4.947 -10.849 1.00 93.38 95 GLN A O 1
ATOM 737 N N . MET A 1 96 ? 9.269 5.805 -11.029 1.00 92.50 96 MET A N 1
ATOM 738 C CA . MET A 1 96 ? 9.699 7.206 -11.084 1.00 92.50 96 MET A CA 1
ATOM 739 C C . MET A 1 96 ? 10.500 7.640 -9.854 1.00 92.50 96 MET A C 1
ATOM 741 O O . MET A 1 96 ? 11.489 8.360 -9.989 1.00 92.50 96 MET A O 1
ATOM 745 N N . VAL A 1 97 ? 10.065 7.238 -8.656 1.00 93.38 97 VAL A N 1
ATOM 746 C CA . VAL A 1 97 ? 10.749 7.598 -7.406 1.00 93.38 97 VAL A CA 1
ATOM 747 C C . VAL A 1 97 ? 12.107 6.907 -7.316 1.00 93.38 97 VAL A C 1
ATOM 749 O O . VAL A 1 97 ? 13.104 7.572 -7.043 1.00 93.38 97 VAL A O 1
ATOM 752 N N . VAL A 1 98 ? 12.161 5.608 -7.617 1.00 94.06 98 V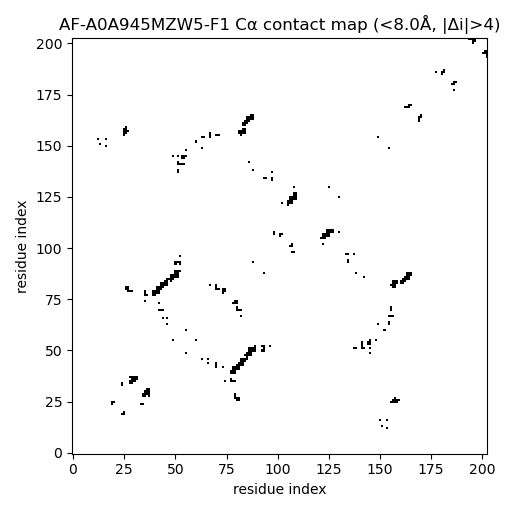AL A N 1
ATOM 753 C CA . VAL A 1 98 ? 13.407 4.831 -7.571 1.00 94.06 98 VAL A CA 1
ATOM 754 C C . VAL A 1 98 ? 14.401 5.326 -8.623 1.00 94.06 98 VAL A C 1
ATOM 756 O O . VAL A 1 98 ? 15.570 5.517 -8.314 1.00 94.06 98 VAL A O 1
ATOM 759 N N . GLU A 1 99 ? 13.959 5.627 -9.848 1.00 92.94 99 GLU A N 1
ATOM 760 C CA . GLU A 1 99 ? 14.844 6.192 -10.879 1.00 92.94 99 GLU A CA 1
ATOM 761 C C . GLU A 1 99 ? 15.393 7.569 -10.503 1.00 92.94 99 GLU A C 1
ATOM 763 O O . GLU A 1 99 ? 16.538 7.880 -10.826 1.00 92.94 99 GLU A O 1
ATOM 768 N N . ARG A 1 100 ? 14.611 8.390 -9.793 1.00 92.25 100 ARG A N 1
ATOM 769 C CA . ARG A 1 100 ? 15.099 9.671 -9.278 1.00 92.25 100 ARG A CA 1
ATOM 770 C C . ARG A 1 100 ? 16.191 9.480 -8.223 1.00 92.25 100 ARG A C 1
ATOM 772 O O . ARG A 1 100 ? 17.187 10.188 -8.284 1.00 92.25 100 ARG A O 1
ATOM 779 N N . GLN A 1 101 ? 16.020 8.536 -7.301 1.00 92.19 101 GLN A N 1
ATOM 780 C CA . GLN A 1 101 ? 17.029 8.224 -6.281 1.00 92.19 101 GLN A CA 1
ATOM 781 C C . GLN A 1 101 ? 18.308 7.673 -6.905 1.00 92.19 101 GLN A C 1
ATOM 783 O O . GLN A 1 101 ? 19.395 8.160 -6.623 1.00 92.19 101 GLN A O 1
ATOM 788 N N . LEU A 1 102 ? 18.172 6.731 -7.842 1.00 92.06 102 LEU A N 1
ATOM 789 C CA . LEU A 1 102 ? 19.309 6.214 -8.599 1.00 92.06 102 LEU A CA 1
ATOM 790 C C . LEU A 1 102 ? 20.064 7.343 -9.304 1.00 92.06 102 LEU A C 1
ATOM 792 O O . LEU A 1 102 ? 21.286 7.389 -9.240 1.00 92.06 102 LEU A O 1
ATOM 796 N N . ALA A 1 103 ? 19.351 8.291 -9.914 1.00 90.81 103 ALA A N 1
ATOM 797 C CA . ALA A 1 103 ? 19.970 9.437 -10.566 1.00 90.81 103 ALA A CA 1
ATOM 798 C C . ALA A 1 103 ? 20.734 10.361 -9.596 1.00 90.81 103 ALA A C 1
ATOM 800 O O . ALA A 1 103 ? 21.733 10.954 -10.010 1.00 90.81 103 ALA A O 1
ATOM 801 N 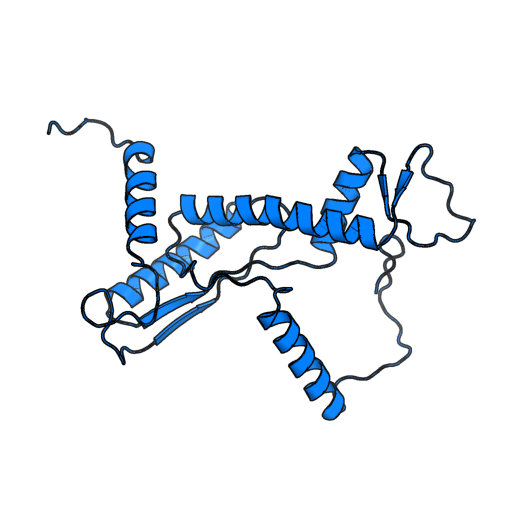N . GLU A 1 104 ? 20.280 10.491 -8.344 1.00 91.19 104 GLU A N 1
ATOM 802 C CA . GLU A 1 104 ? 20.979 11.211 -7.264 1.00 91.19 104 GLU A CA 1
ATOM 803 C C . GLU A 1 104 ? 22.264 10.469 -6.840 1.00 91.19 104 GLU A C 1
ATOM 805 O O . GLU A 1 104 ? 23.279 11.113 -6.574 1.00 91.19 104 GLU A O 1
ATOM 810 N N . ASP A 1 105 ? 22.263 9.135 -6.917 1.00 89.56 105 ASP A N 1
ATOM 811 C CA . ASP A 1 105 ? 23.422 8.261 -6.678 1.00 89.56 105 ASP A CA 1
ATOM 812 C C . ASP A 1 105 ? 24.342 8.093 -7.909 1.00 89.56 105 ASP A C 1
ATOM 814 O O . ASP A 1 105 ? 25.304 7.322 -7.886 1.00 89.56 105 ASP A O 1
ATOM 818 N N . GLY A 1 106 ? 24.059 8.791 -9.016 1.00 89.69 106 GLY A N 1
ATOM 819 C CA . GLY A 1 106 ? 24.820 8.672 -10.267 1.00 89.69 106 GLY A CA 1
ATOM 820 C C . GLY A 1 106 ? 24.585 7.358 -11.028 1.00 89.69 106 GLY A C 1
ATOM 821 O O . GLY A 1 106 ? 25.389 6.983 -11.882 1.00 89.69 106 GLY A O 1
ATOM 822 N N . LEU A 1 107 ? 23.491 6.658 -10.739 1.00 91.06 107 LEU A N 1
ATOM 823 C CA . LEU A 1 107 ? 23.055 5.427 -11.394 1.00 91.06 107 LEU A CA 1
ATOM 824 C C . LEU A 1 107 ? 21.907 5.692 -12.378 1.00 91.06 107 LEU A C 1
ATOM 826 O O . LEU A 1 107 ? 21.142 6.648 -12.246 1.00 91.06 107 LEU A O 1
ATOM 830 N N . GLU A 1 108 ? 21.764 4.823 -13.374 1.00 90.06 108 GLU A N 1
ATOM 831 C CA . GLU A 1 108 ? 20.694 4.915 -14.365 1.00 90.06 108 GLU A CA 1
ATOM 832 C C . GLU A 1 108 ? 20.266 3.528 -14.871 1.00 90.06 108 GLU A C 1
ATOM 834 O O . GLU A 1 108 ? 21.102 2.667 -15.123 1.00 90.06 108 GLU A O 1
ATOM 839 N N . LEU A 1 109 ? 18.957 3.294 -15.021 1.00 90.12 109 LEU A N 1
ATOM 840 C CA . LEU A 1 109 ? 18.433 2.042 -15.575 1.00 90.12 109 LEU A CA 1
ATOM 841 C C . LEU A 1 109 ? 18.765 1.935 -17.070 1.00 90.12 109 LEU A C 1
ATOM 843 O O . LEU A 1 109 ? 18.363 2.783 -17.867 1.00 90.12 109 LEU A O 1
ATOM 847 N N . ASP A 1 110 ? 19.424 0.847 -17.463 1.00 88.50 110 ASP A N 1
ATOM 848 C CA . ASP A 1 110 ? 19.616 0.501 -18.865 1.00 88.50 110 ASP A CA 1
ATOM 849 C C . ASP A 1 110 ? 18.283 0.079 -19.499 1.00 88.50 110 ASP A C 1
ATOM 851 O O . ASP A 1 110 ? 17.680 -0.944 -19.158 1.00 88.50 110 ASP A O 1
ATOM 855 N N . ARG A 1 111 ? 17.822 0.898 -20.445 1.00 84.88 111 ARG A N 1
ATOM 856 C CA . ARG A 1 111 ? 16.591 0.693 -21.219 1.00 84.88 111 ARG A CA 1
ATOM 857 C C . ARG A 1 111 ? 16.869 0.272 -22.664 1.00 84.88 111 ARG A C 1
ATOM 859 O O . ARG A 1 111 ? 15.942 0.264 -23.473 1.00 84.88 111 ARG A O 1
ATOM 866 N N . GLY A 1 112 ? 18.121 -0.045 -23.004 1.00 78.06 112 G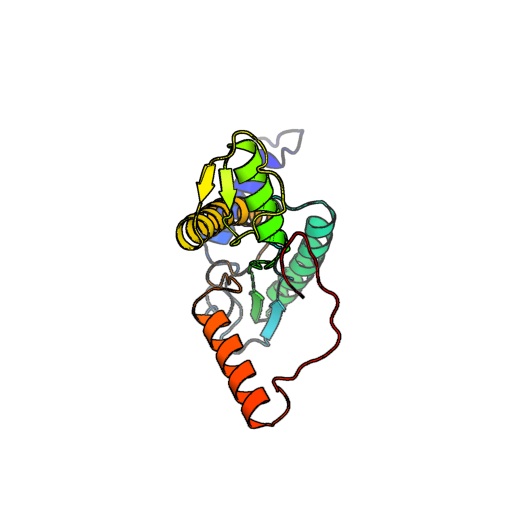LY A N 1
ATOM 867 C CA . GLY A 1 112 ? 18.532 -0.405 -24.359 1.00 78.06 112 GLY A CA 1
ATOM 868 C C . GLY A 1 112 ? 18.439 0.764 -25.342 1.00 78.06 112 GLY A C 1
ATOM 869 O O . GLY A 1 112 ? 17.921 0.587 -26.448 1.00 78.06 112 GLY A O 1
ATOM 870 N N . ARG A 1 113 ? 18.884 1.967 -24.933 1.00 67.19 113 ARG A N 1
ATOM 871 C CA . ARG A 1 113 ? 18.820 3.189 -25.759 1.00 67.19 113 ARG A CA 1
ATOM 872 C C . ARG A 1 113 ? 19.381 2.932 -27.167 1.00 67.19 113 ARG A C 1
ATOM 874 O O . ARG A 1 113 ? 20.442 2.328 -27.330 1.00 67.19 113 ARG A O 1
ATOM 881 N N . ARG A 1 114 ? 18.689 3.437 -28.197 1.00 53.56 114 ARG A N 1
ATOM 882 C CA . ARG A 1 114 ? 19.269 3.568 -29.545 1.00 53.56 114 ARG A CA 1
ATOM 883 C C . ARG A 1 114 ? 20.355 4.645 -29.496 1.00 53.56 114 ARG A C 1
ATOM 885 O O . ARG A 1 114 ? 20.210 5.634 -28.789 1.00 53.56 114 ARG A O 1
ATOM 892 N N . SER A 1 115 ? 21.415 4.463 -30.278 1.00 47.59 115 SER A N 1
ATOM 893 C CA . SER A 1 115 ? 22.662 5.249 -30.321 1.00 47.59 115 SER A CA 1
ATOM 894 C C . SER A 1 115 ? 22.544 6.767 -30.584 1.00 47.59 115 SER A C 1
ATOM 896 O O . SER A 1 115 ? 23.559 7.404 -30.836 1.00 47.59 115 SER A O 1
ATOM 898 N N . SER A 1 116 ? 21.341 7.345 -30.601 1.00 46.19 116 SER A N 1
ATOM 899 C CA . SER A 1 116 ? 21.067 8.749 -30.935 1.00 46.19 116 SER A CA 1
ATOM 900 C C . SER A 1 116 ? 20.760 9.645 -29.731 1.00 46.19 116 SER A C 1
ATOM 902 O O . SER A 1 116 ? 20.594 10.845 -29.914 1.00 46.19 116 SER A O 1
ATOM 904 N N . GLU A 1 117 ? 20.648 9.092 -28.523 1.00 55.09 117 GLU A N 1
ATOM 905 C CA . GLU A 1 117 ? 20.493 9.875 -27.293 1.00 55.09 117 GLU A CA 1
ATOM 906 C C . GLU A 1 117 ? 21.860 10.017 -26.626 1.00 55.09 117 GLU A C 1
ATOM 908 O O . GLU A 1 117 ? 22.469 9.010 -26.258 1.00 55.09 117 GLU A O 1
ATOM 913 N N . GLU A 1 118 ? 22.354 11.253 -26.499 1.00 51.72 118 GLU A N 1
ATOM 914 C CA . GLU A 1 118 ? 23.632 11.524 -25.841 1.00 51.72 118 GLU A CA 1
ATOM 915 C C . GLU A 1 118 ? 23.653 10.881 -24.441 1.00 51.72 118 GLU A C 1
ATOM 917 O O . GLU A 1 118 ? 22.657 10.956 -23.702 1.00 51.72 118 GLU A O 1
ATOM 922 N N . PRO A 1 119 ? 24.753 10.205 -24.061 1.00 55.16 119 PRO A N 1
ATOM 923 C CA . PRO A 1 119 ? 24.934 9.746 -22.697 1.00 55.16 119 PRO A CA 1
ATOM 924 C C . PRO A 1 119 ? 24.744 10.934 -21.760 1.00 55.16 119 PRO A C 1
ATOM 926 O O . PRO A 1 119 ? 25.350 11.986 -21.952 1.00 55.16 119 PRO A O 1
ATOM 929 N N . THR A 1 120 ? 23.918 10.770 -20.732 1.00 57.38 120 THR A N 1
ATOM 930 C CA . THR A 1 120 ? 23.936 11.671 -19.585 1.00 57.38 120 THR A CA 1
ATOM 931 C C . THR A 1 120 ? 25.321 11.511 -18.958 1.00 57.38 120 THR A C 1
ATOM 933 O O . THR A 1 120 ? 25.573 10.513 -18.283 1.00 57.38 120 THR A O 1
ATOM 936 N N . GLU A 1 121 ? 26.252 12.407 -19.303 1.00 59.53 121 GLU A N 1
ATOM 937 C CA . GLU A 1 121 ? 27.670 12.309 -18.943 1.00 59.53 121 GLU A CA 1
ATOM 938 C C . GLU A 1 121 ? 27.823 11.956 -17.448 1.00 59.53 121 GLU A C 1
ATOM 940 O O . GLU A 1 121 ? 27.251 12.614 -16.579 1.00 59.53 121 GLU A O 1
ATOM 945 N N . ASN A 1 122 ? 28.594 10.897 -17.162 1.00 68.88 122 ASN A N 1
ATOM 946 C CA . ASN A 1 122 ? 28.986 10.399 -15.830 1.00 68.88 122 ASN A CA 1
ATOM 947 C C . ASN A 1 122 ? 27.999 9.535 -15.013 1.00 68.88 122 ASN A C 1
ATOM 949 O O . ASN A 1 122 ? 28.209 9.393 -13.807 1.00 68.88 122 ASN A O 1
ATOM 953 N N . ARG A 1 123 ? 26.979 8.897 -15.609 1.00 79.44 123 ARG A N 1
ATOM 954 C CA . ARG A 1 123 ? 26.154 7.895 -14.890 1.00 79.44 123 ARG A CA 1
ATOM 955 C C . ARG A 1 123 ? 26.541 6.446 -15.181 1.00 79.44 123 ARG A C 1
ATOM 957 O O . ARG A 1 123 ? 26.873 6.098 -16.311 1.00 79.44 123 ARG A O 1
ATOM 964 N N . THR A 1 124 ? 26.456 5.589 -14.161 1.00 85.94 124 THR A N 1
ATOM 965 C CA . THR A 1 124 ? 26.666 4.138 -14.293 1.00 85.94 124 THR A CA 1
ATOM 966 C C . THR A 1 124 ? 25.347 3.438 -14.609 1.00 85.94 124 THR A C 1
ATOM 968 O O . THR A 1 124 ? 24.367 3.595 -13.881 1.00 85.94 124 THR A O 1
ATOM 971 N N . LEU A 1 125 ? 25.326 2.642 -15.679 1.00 89.88 125 LEU A N 1
ATOM 972 C CA . LEU A 1 125 ? 24.140 1.890 -16.083 1.00 89.88 125 LEU A CA 1
ATOM 973 C C . LEU A 1 125 ? 23.939 0.636 -15.220 1.00 89.88 125 LEU A C 1
ATOM 975 O O . LEU A 1 125 ? 24.887 -0.108 -14.968 1.00 89.88 125 LEU A O 1
ATOM 979 N N . ILE A 1 126 ? 22.694 0.376 -14.818 1.00 92.75 126 ILE A N 1
ATOM 980 C CA . ILE A 1 126 ? 22.278 -0.848 -14.125 1.00 92.75 126 ILE A CA 1
ATOM 981 C C . ILE A 1 126 ? 21.246 -1.618 -14.951 1.00 92.75 126 ILE A C 1
ATOM 983 O O . ILE A 1 126 ? 20.382 -1.033 -15.600 1.00 92.75 126 ILE A O 1
ATOM 987 N N . GLY A 1 127 ? 21.319 -2.947 -14.911 1.00 93.56 127 GLY A N 1
ATOM 988 C CA . GLY A 1 127 ? 20.357 -3.812 -15.592 1.00 93.56 127 GLY A CA 1
ATOM 989 C C . GLY A 1 127 ? 19.020 -3.940 -14.853 1.00 93.56 127 GLY A C 1
ATOM 990 O O . GLY A 1 127 ? 18.859 -3.501 -13.713 1.00 93.56 127 GLY A O 1
ATOM 991 N N . ARG A 1 128 ? 18.067 -4.624 -15.499 1.00 93.81 128 ARG A N 1
ATOM 992 C CA . ARG A 1 128 ? 16.712 -4.868 -14.975 1.00 93.81 128 ARG A CA 1
ATOM 993 C C . ARG A 1 128 ? 16.703 -5.516 -13.590 1.00 93.81 128 ARG A C 1
ATOM 995 O O . ARG A 1 128 ? 15.944 -5.070 -12.740 1.00 93.81 128 ARG A O 1
ATOM 1002 N N . ASP A 1 129 ? 17.502 -6.557 -13.374 1.00 95.81 129 ASP A N 1
ATOM 1003 C CA . ASP A 1 129 ? 17.455 -7.322 -12.121 1.00 95.81 129 ASP A CA 1
ATOM 1004 C C . ASP A 1 129 ? 17.932 -6.468 -10.939 1.00 95.81 129 ASP A C 1
ATOM 1006 O O . ASP A 1 129 ? 17.211 -6.323 -9.956 1.00 95.81 129 ASP A O 1
ATOM 1010 N N . ALA A 1 130 ? 19.061 -5.769 -11.102 1.00 95.19 130 ALA A N 1
ATOM 1011 C CA . ALA A 1 130 ? 19.566 -4.821 -10.107 1.00 95.19 130 ALA A CA 1
ATOM 1012 C C . ALA A 1 130 ? 18.570 -3.682 -9.823 1.00 95.19 130 ALA A C 1
ATOM 1014 O O . ALA A 1 130 ? 18.435 -3.229 -8.688 1.00 95.19 130 ALA A O 1
ATOM 1015 N N . PHE A 1 131 ? 17.844 -3.220 -10.843 1.00 95.00 131 PHE A N 1
ATOM 1016 C CA . PHE A 1 131 ? 16.787 -2.230 -10.660 1.00 95.00 131 PHE A CA 1
ATOM 1017 C C . PHE A 1 131 ? 15.588 -2.782 -9.880 1.00 95.00 131 PHE A C 1
ATOM 1019 O O . PHE A 1 131 ? 15.059 -2.101 -9.005 1.00 95.00 131 PHE A O 1
ATOM 1026 N N . ILE A 1 132 ? 15.160 -4.016 -10.162 1.00 95.31 132 ILE A N 1
ATOM 1027 C CA . ILE A 1 132 ? 14.077 -4.671 -9.417 1.00 95.31 132 ILE A CA 1
ATOM 1028 C C . ILE A 1 132 ? 14.457 -4.819 -7.940 1.00 95.31 132 ILE A C 1
ATOM 1030 O O . ILE A 1 132 ? 13.619 -4.545 -7.079 1.00 95.31 132 ILE A O 1
ATOM 1034 N N . ASP A 1 133 ? 15.706 -5.177 -7.641 1.00 96.00 133 ASP A N 1
ATOM 1035 C CA . ASP A 1 133 ? 16.200 -5.252 -6.262 1.00 96.00 133 ASP A CA 1
ATOM 1036 C C . ASP A 1 133 ? 16.076 -3.893 -5.557 1.00 96.00 133 ASP A C 1
ATOM 1038 O O . ASP A 1 133 ? 15.516 -3.805 -4.462 1.00 96.00 133 ASP A O 1
ATOM 1042 N N . LYS A 1 134 ? 16.467 -2.804 -6.233 1.00 94.94 134 LYS A N 1
ATOM 1043 C CA . LYS A 1 134 ? 16.310 -1.430 -5.723 1.00 94.94 134 LYS A CA 1
ATOM 1044 C C . LYS A 1 134 ? 14.850 -1.046 -5.474 1.00 94.94 134 LYS A C 1
ATOM 1046 O O . LYS A 1 134 ? 14.543 -0.405 -4.471 1.00 94.94 134 LYS A O 1
ATOM 1051 N N . VAL A 1 135 ? 13.926 -1.476 -6.335 1.00 94.44 135 VAL A N 1
ATOM 1052 C CA . VAL A 1 135 ? 12.483 -1.261 -6.130 1.00 94.44 135 VAL A CA 1
ATOM 1053 C C . VAL A 1 135 ? 11.979 -1.987 -4.877 1.00 94.44 135 VAL A C 1
ATOM 1055 O O . VAL A 1 135 ? 11.160 -1.436 -4.137 1.00 94.44 135 VAL A O 1
ATOM 1058 N N . TRP A 1 136 ? 12.462 -3.201 -4.604 1.00 94.88 136 TRP A N 1
ATOM 1059 C CA . TRP A 1 136 ? 12.085 -3.946 -3.399 1.00 94.88 136 TRP A CA 1
ATOM 1060 C C . TRP A 1 136 ? 12.686 -3.365 -2.118 1.00 94.88 136 TRP A C 1
ATOM 1062 O O . TRP A 1 136 ? 11.984 -3.310 -1.104 1.00 94.88 136 TRP A O 1
ATOM 1072 N N . GLU A 1 137 ? 13.932 -2.888 -2.164 1.00 94.25 137 GLU A N 1
ATOM 1073 C CA . GLU A 1 137 ? 14.555 -2.129 -1.070 1.00 94.25 137 GLU A CA 1
ATOM 1074 C C . GLU A 1 137 ? 13.703 -0.899 -0.722 1.00 94.25 137 GLU A C 1
ATOM 1076 O O . GLU A 1 137 ? 13.277 -0.730 0.424 1.00 94.25 137 GLU A O 1
ATOM 1081 N N . TRP A 1 138 ? 13.341 -0.106 -1.735 1.00 93.06 138 TRP A N 1
ATOM 1082 C CA . TRP A 1 138 ? 12.480 1.063 -1.567 1.00 93.06 138 TRP A CA 1
ATOM 1083 C C . TRP A 1 138 ? 11.094 0.709 -1.014 1.00 93.06 138 TRP A C 1
ATOM 1085 O O . TRP A 1 138 ? 10.571 1.384 -0.124 1.00 93.06 138 TRP A O 1
ATOM 1095 N N . LYS A 1 139 ? 10.486 -0.383 -1.494 1.00 92.44 139 LYS A N 1
ATOM 1096 C CA . LYS A 1 139 ? 9.202 -0.873 -0.974 1.00 92.44 139 LYS A CA 1
ATOM 1097 C C . LYS A 1 139 ? 9.281 -1.167 0.523 1.00 92.44 139 LYS A C 1
ATOM 1099 O O . LYS A 1 139 ? 8.306 -0.918 1.234 1.00 92.44 139 LYS A O 1
ATOM 1104 N N . ALA A 1 140 ? 10.387 -1.738 1.001 1.00 92.00 140 ALA A N 1
ATOM 1105 C CA . ALA A 1 140 ? 10.563 -2.045 2.417 1.00 92.00 140 ALA A CA 1
ATOM 1106 C C . ALA A 1 140 ? 10.654 -0.763 3.259 1.00 92.00 140 ALA A C 1
ATOM 1108 O O . ALA A 1 140 ? 9.969 -0.657 4.278 1.00 92.00 140 ALA A O 1
ATOM 1109 N N . GLU A 1 141 ? 11.422 0.225 2.798 1.00 92.25 141 GLU A N 1
ATOM 1110 C CA . GLU A 1 141 ? 11.562 1.525 3.461 1.00 92.25 141 GLU A CA 1
ATOM 1111 C C . GLU A 1 141 ? 10.243 2.314 3.476 1.00 92.25 141 GLU A C 1
ATOM 1113 O O . GLU A 1 141 ? 9.721 2.657 4.543 1.00 92.25 141 GLU A O 1
ATOM 1118 N N . SER A 1 142 ? 9.660 2.566 2.298 1.00 91.44 142 SER A N 1
ATOM 1119 C CA . SER A 1 142 ? 8.417 3.332 2.172 1.00 91.44 142 SER A CA 1
ATOM 1120 C C . SER A 1 142 ? 7.262 2.626 2.876 1.00 91.44 142 SER A C 1
ATOM 1122 O O . SER A 1 142 ? 6.494 3.274 3.588 1.00 91.44 142 SER A O 1
ATOM 1124 N N . GLY A 1 143 ? 7.168 1.299 2.748 1.00 89.88 143 GLY A N 1
ATOM 1125 C CA . GLY A 1 143 ? 6.144 0.519 3.430 1.00 89.88 143 GLY A CA 1
ATOM 1126 C C . GLY A 1 143 ? 6.260 0.600 4.951 1.00 89.88 143 GLY A C 1
ATOM 1127 O O . GLY A 1 143 ? 5.263 0.853 5.624 1.00 89.88 143 GLY A O 1
ATOM 1128 N N . GLY A 1 144 ? 7.474 0.482 5.499 1.00 91.12 144 GLY A N 1
ATOM 1129 C CA . GLY A 1 144 ? 7.718 0.642 6.935 1.00 91.12 144 GLY A CA 1
ATOM 1130 C C . GLY A 1 144 ? 7.285 2.015 7.458 1.00 91.12 144 GLY A C 1
ATOM 1131 O O . GLY A 1 144 ? 6.592 2.101 8.478 1.00 91.12 144 GLY A O 1
ATOM 1132 N N . THR A 1 145 ? 7.617 3.083 6.729 1.00 93.81 145 THR A N 1
ATOM 1133 C CA . THR A 1 145 ? 7.201 4.451 7.067 1.00 93.81 145 THR A CA 1
ATOM 1134 C C . THR A 1 145 ? 5.682 4.612 7.031 1.00 93.81 145 THR A C 1
ATOM 1136 O O . THR A 1 145 ? 5.098 5.107 7.998 1.00 93.81 145 THR A O 1
ATOM 1139 N N . ILE A 1 146 ? 5.023 4.156 5.961 1.00 94.12 146 ILE A N 1
ATOM 1140 C CA . ILE A 1 146 ? 3.564 4.236 5.798 1.00 94.12 146 ILE A CA 1
ATOM 1141 C C . ILE A 1 146 ? 2.851 3.534 6.954 1.00 94.12 146 ILE A C 1
ATOM 1143 O O . ILE A 1 146 ? 1.985 4.130 7.607 1.00 94.12 146 ILE A O 1
ATOM 1147 N N . THR A 1 147 ? 3.222 2.285 7.251 1.00 93.31 147 THR A N 1
ATOM 1148 C CA . THR A 1 147 ? 2.563 1.537 8.321 1.00 93.31 147 THR A CA 1
ATOM 1149 C C . THR A 1 147 ? 2.855 2.171 9.684 1.00 93.31 147 THR A C 1
ATOM 1151 O O . THR A 1 147 ? 1.958 2.262 10.522 1.00 93.31 147 THR A O 1
ATOM 1154 N N . GLY A 1 148 ? 4.063 2.702 9.903 1.00 94.94 148 GLY A N 1
ATOM 1155 C CA . GLY A 1 148 ? 4.405 3.480 11.098 1.00 94.94 148 GLY A CA 1
ATOM 1156 C C . GLY A 1 148 ? 3.531 4.727 11.284 1.00 94.94 148 GLY A C 1
ATOM 1157 O O . GLY A 1 148 ? 3.035 4.978 12.384 1.00 94.94 148 GLY A O 1
ATOM 1158 N N . GLN A 1 149 ? 3.269 5.478 10.211 1.00 95.81 149 GLN A N 1
ATOM 1159 C CA . GLN A 1 149 ? 2.397 6.656 10.242 1.00 95.81 149 GLN A CA 1
ATOM 1160 C C . GLN A 1 149 ? 0.938 6.290 10.549 1.00 95.81 149 GLN A C 1
ATOM 1162 O O . GLN A 1 149 ? 0.311 6.941 11.385 1.00 95.81 149 GLN A O 1
ATOM 1167 N N . LEU A 1 150 ? 0.401 5.229 9.936 1.00 96.12 150 LEU A N 1
ATOM 1168 C CA . LEU A 1 150 ? -0.958 4.753 10.226 1.00 96.12 150 LEU A CA 1
ATOM 1169 C C . LEU A 1 150 ? -1.101 4.278 11.678 1.00 96.12 150 LEU A C 1
ATOM 1171 O O . LEU A 1 150 ? -2.086 4.613 12.341 1.00 96.12 150 LEU A O 1
ATOM 1175 N N . ARG A 1 151 ? -0.099 3.558 12.201 1.00 95.81 151 ARG A N 1
ATOM 1176 C CA . ARG A 1 151 ? -0.046 3.177 13.619 1.00 95.81 151 ARG A CA 1
ATOM 1177 C C . ARG A 1 151 ? -0.002 4.398 14.529 1.00 95.81 151 ARG A C 1
ATOM 1179 O O . ARG A 1 151 ? -0.754 4.471 15.497 1.00 95.81 151 ARG A O 1
ATOM 1186 N N . ARG A 1 152 ? 0.815 5.402 14.190 1.00 95.31 152 ARG A N 1
ATOM 1187 C CA . ARG A 1 152 ? 0.917 6.651 14.961 1.00 95.31 152 ARG A CA 1
ATOM 1188 C C . ARG A 1 152 ? -0.396 7.435 14.984 1.00 95.31 152 ARG A C 1
ATOM 1190 O O . ARG A 1 152 ? -0.702 8.023 16.019 1.00 95.31 152 ARG A O 1
ATOM 1197 N N . LEU A 1 153 ? -1.161 7.409 13.889 1.00 96.00 153 LEU A N 1
ATOM 1198 C CA . LEU A 1 153 ? -2.513 7.978 13.793 1.00 96.00 153 LEU A CA 1
ATOM 1199 C C . LEU A 1 153 ? -3.567 7.188 14.584 1.00 96.00 153 LEU A C 1
ATOM 1201 O O . LEU A 1 153 ? -4.685 7.668 14.754 1.00 96.00 153 LEU A O 1
ATOM 1205 N N . GLY A 1 154 ? -3.235 5.992 15.072 1.00 96.81 154 GLY A N 1
ATOM 1206 C CA . GLY A 1 154 ? -4.147 5.164 15.846 1.00 96.81 154 GLY A CA 1
ATOM 1207 C C . GLY A 1 154 ? -5.044 4.256 15.006 1.00 96.81 154 GLY A C 1
ATOM 1208 O O . GLY A 1 154 ? -6.066 3.806 15.518 1.00 96.81 154 GLY A O 1
ATOM 1209 N N . ALA A 1 155 ? -4.693 3.954 13.752 1.00 97.50 155 ALA A N 1
ATOM 1210 C CA . ALA A 1 155 ? -5.511 3.103 12.886 1.00 97.50 155 ALA A CA 1
ATOM 1211 C C . ALA A 1 155 ? -5.754 1.709 13.502 1.00 97.50 155 ALA A C 1
ATOM 1213 O O . ALA A 1 155 ? -4.804 1.020 13.879 1.00 97.50 155 ALA A O 1
ATOM 1214 N N . SER A 1 156 ? -7.020 1.280 13.597 1.00 97.31 156 SER A N 1
ATOM 1215 C CA . SER A 1 156 ? -7.428 -0.024 14.149 1.00 97.31 156 SER A CA 1
ATOM 1216 C C . SER A 1 156 ? -7.610 -1.128 13.094 1.00 97.31 156 SER A C 1
ATOM 1218 O O . SER A 1 156 ? -8.530 -1.954 13.192 1.00 97.31 156 SER A O 1
ATOM 1220 N N . CYS A 1 157 ? -6.746 -1.113 12.074 1.00 96.81 157 CYS A N 1
ATOM 1221 C CA . CYS A 1 157 ? -6.675 -2.126 11.023 1.00 96.81 157 CYS A CA 1
ATOM 1222 C C . CYS A 1 157 ? -6.298 -3.502 11.581 1.00 96.81 157 CYS A C 1
ATOM 1224 O O . CYS A 1 157 ? -5.553 -3.610 12.557 1.00 96.81 157 CYS A O 1
ATOM 1226 N N . ASP A 1 158 ? -6.736 -4.562 10.903 1.00 95.56 158 ASP A N 1
ATOM 1227 C CA . ASP A 1 158 ? -6.263 -5.920 11.181 1.00 95.56 158 ASP A CA 1
ATOM 1228 C C . ASP A 1 158 ? -4.881 -6.140 10.538 1.00 95.56 158 ASP A C 1
ATOM 1230 O O . ASP A 1 158 ? -4.761 -6.684 9.438 1.00 95.56 158 ASP A O 1
ATOM 1234 N N . TRP A 1 159 ? -3.824 -5.676 11.213 1.00 94.88 159 TRP A N 1
ATOM 1235 C CA . TRP A 1 159 ? -2.439 -5.759 10.725 1.00 94.88 159 TRP A CA 1
ATOM 1236 C C . TRP A 1 159 ? -1.961 -7.187 10.455 1.00 94.88 159 TRP A C 1
ATOM 1238 O O . TRP A 1 159 ? -1.085 -7.380 9.617 1.00 94.88 159 TRP A O 1
ATOM 1248 N N . SER A 1 160 ? -2.565 -8.197 11.095 1.00 92.62 160 SER A N 1
ATOM 1249 C CA . SER A 1 160 ? -2.235 -9.608 10.845 1.00 92.62 160 SER A CA 1
ATOM 1250 C C . SER A 1 160 ? -2.572 -10.056 9.418 1.00 92.62 160 SER A C 1
ATOM 1252 O O . SER A 1 160 ? -2.078 -11.079 8.943 1.00 92.62 160 SER A O 1
ATOM 1254 N N . ARG A 1 161 ? -3.414 -9.282 8.723 1.00 93.62 161 ARG A N 1
ATOM 1255 C CA . ARG A 1 161 ? -3.895 -9.562 7.371 1.00 93.62 161 ARG A CA 1
ATOM 1256 C C . ARG A 1 161 ? -3.307 -8.638 6.317 1.00 93.62 161 ARG A C 1
ATOM 1258 O O . ARG A 1 161 ? -3.819 -8.665 5.203 1.00 93.62 161 ARG A O 1
ATOM 1265 N N . GLU A 1 162 ? -2.309 -7.817 6.637 1.00 94.94 162 GLU A N 1
ATOM 1266 C CA . GLU A 1 162 ? -1.735 -6.841 5.704 1.00 94.94 162 GLU A CA 1
ATOM 1267 C C . GLU A 1 162 ? -1.418 -7.452 4.328 1.00 94.94 162 GLU A C 1
ATOM 1269 O O . GLU A 1 162 ? -0.891 -8.561 4.216 1.00 94.94 162 GLU A O 1
ATOM 1274 N N . ARG A 1 163 ? -1.799 -6.727 3.269 1.00 95.31 163 ARG A N 1
ATOM 1275 C CA . ARG A 1 163 ? -1.615 -7.136 1.872 1.00 95.31 163 ARG A CA 1
ATOM 1276 C C . ARG A 1 163 ? -0.721 -6.177 1.110 1.00 95.31 163 ARG A C 1
ATOM 1278 O O . ARG A 1 163 ? -0.668 -4.986 1.397 1.00 95.31 163 ARG A O 1
ATOM 1285 N N . PHE A 1 164 ? -0.074 -6.688 0.078 1.00 95.50 164 PHE A N 1
ATOM 1286 C CA . PHE A 1 164 ? 0.668 -5.881 -0.881 1.00 95.50 164 PHE A CA 1
ATOM 1287 C C . PHE A 1 164 ? 0.269 -6.314 -2.286 1.00 95.50 164 PHE A C 1
ATOM 1289 O O . PHE A 1 164 ? 0.139 -7.507 -2.539 1.00 95.50 164 PHE A O 1
ATOM 1296 N N . THR A 1 165 ? 0.053 -5.383 -3.213 1.00 96.12 165 THR A N 1
ATOM 1297 C CA . THR A 1 165 ? -0.511 -5.729 -4.532 1.00 96.12 165 THR A CA 1
ATOM 1298 C C . THR A 1 165 ? 0.348 -6.691 -5.356 1.00 96.12 165 THR A C 1
ATOM 1300 O O . THR A 1 165 ? -0.213 -7.446 -6.148 1.00 96.12 165 THR A O 1
ATOM 1303 N N . MET A 1 166 ? 1.665 -6.756 -5.115 1.00 94.94 166 MET A N 1
ATOM 1304 C CA . MET A 1 166 ? 2.544 -7.793 -5.686 1.00 94.94 16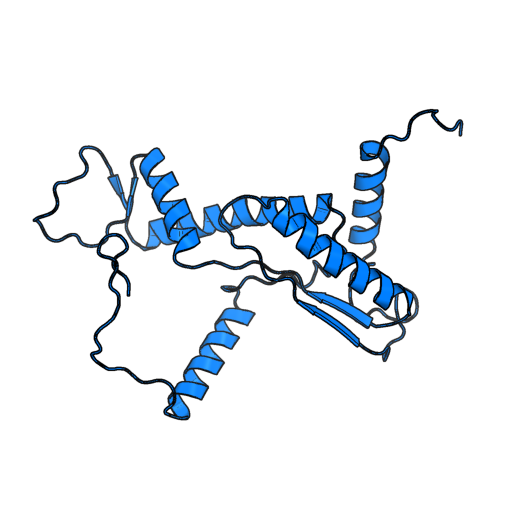6 MET A CA 1
ATOM 1305 C C . MET A 1 166 ? 2.864 -8.952 -4.726 1.00 94.94 166 MET A C 1
ATOM 1307 O O . MET A 1 166 ? 3.795 -9.712 -4.976 1.00 94.94 166 MET A O 1
ATOM 1311 N N . ASP A 1 167 ? 2.128 -9.121 -3.624 1.00 94.69 167 ASP A N 1
ATOM 1312 C CA . ASP A 1 167 ? 2.250 -10.329 -2.806 1.00 94.69 167 ASP A CA 1
ATOM 1313 C C . ASP A 1 167 ? 1.761 -11.571 -3.569 1.00 94.69 167 ASP A C 1
ATOM 1315 O O . ASP A 1 167 ? 1.032 -11.488 -4.562 1.00 94.69 167 ASP A O 1
ATOM 1319 N N . ASP A 1 168 ? 2.164 -12.747 -3.099 1.00 95.25 168 ASP A N 1
ATOM 1320 C CA . ASP A 1 168 ? 1.831 -14.027 -3.723 1.00 95.25 168 ASP A CA 1
ATOM 1321 C C . ASP A 1 168 ? 0.321 -14.255 -3.890 1.00 95.25 168 ASP A C 1
ATOM 1323 O O . ASP A 1 168 ? -0.125 -14.880 -4.857 1.00 95.25 168 ASP A O 1
ATOM 1327 N N . GLY A 1 169 ? -0.484 -13.787 -2.935 1.00 95.94 169 GLY A N 1
ATOM 1328 C CA . GLY A 1 169 ? -1.931 -13.958 -2.944 1.00 95.94 169 GLY A CA 1
ATOM 1329 C C . GLY A 1 169 ? -2.595 -13.097 -4.012 1.00 95.94 169 GLY A C 1
ATOM 1330 O O . GLY A 1 169 ? -3.346 -13.616 -4.844 1.00 95.94 169 GLY A O 1
ATOM 1331 N N . LEU A 1 170 ? -2.293 -11.800 -4.010 1.00 96.31 170 LEU A N 1
ATOM 1332 C CA . LEU A 1 170 ? -2.859 -10.830 -4.943 1.00 96.31 170 LEU A CA 1
ATOM 1333 C C . LEU A 1 170 ? -2.311 -11.015 -6.363 1.00 96.31 170 LEU A C 1
ATOM 1335 O O . LEU A 1 170 ? -3.089 -10.975 -7.316 1.00 96.31 170 LEU A O 1
ATOM 1339 N N . SER A 1 171 ? -1.039 -11.385 -6.523 1.00 97.00 171 SER A N 1
ATOM 1340 C CA . SER A 1 171 ? -0.460 -11.731 -7.830 1.00 97.00 171 SER A CA 1
ATOM 1341 C C . SER A 1 171 ? -1.168 -12.926 -8.478 1.00 97.00 171 SER A C 1
ATOM 1343 O O . SER A 1 171 ? -1.454 -12.927 -9.681 1.00 97.00 171 SER A O 1
ATOM 1345 N N . ARG A 1 172 ? -1.520 -13.953 -7.688 1.00 98.06 172 ARG A N 1
ATOM 1346 C CA . ARG A 1 172 ? -2.340 -15.075 -8.177 1.00 98.06 172 ARG A CA 1
ATOM 1347 C C . ARG A 1 172 ? -3.754 -14.638 -8.546 1.00 98.06 172 ARG A C 1
ATOM 1349 O O . ARG A 1 172 ? -4.288 -15.141 -9.535 1.00 98.06 172 ARG A O 1
ATOM 1356 N N . ALA A 1 173 ? -4.356 -13.725 -7.782 1.00 97.88 173 ALA A N 1
ATOM 1357 C CA . ALA A 1 173 ? -5.686 -13.200 -8.080 1.00 97.88 173 ALA A CA 1
ATOM 1358 C C . ALA A 1 173 ? -5.707 -12.459 -9.426 1.00 97.88 173 ALA A C 1
ATOM 1360 O O . ALA A 1 173 ? -6.545 -12.775 -10.271 1.00 97.88 173 ALA A O 1
ATOM 1361 N N . VAL A 1 174 ? -4.736 -11.572 -9.675 1.00 98.06 174 VAL A N 1
ATOM 1362 C CA . VAL A 1 174 ? -4.590 -10.862 -10.958 1.00 98.06 174 VAL A CA 1
ATOM 1363 C C . VAL A 1 174 ? -4.405 -11.850 -12.110 1.00 98.06 174 VAL A C 1
ATOM 1365 O O . VAL A 1 174 ? -5.125 -11.774 -13.104 1.00 98.06 174 VAL A O 1
ATOM 1368 N N . ARG A 1 175 ? -3.515 -12.843 -11.962 1.00 98.44 175 ARG A N 1
ATOM 1369 C CA . ARG A 1 175 ? -3.302 -13.880 -12.989 1.00 98.44 175 ARG A CA 1
ATOM 1370 C C . ARG A 1 175 ? -4.578 -14.665 -13.293 1.00 98.44 175 ARG A C 1
ATOM 1372 O O . ARG A 1 175 ? -4.870 -14.925 -14.456 1.00 98.44 175 ARG A O 1
ATOM 1379 N N . LYS A 1 176 ? -5.342 -15.041 -12.262 1.00 98.50 176 LYS A N 1
ATOM 1380 C CA . LYS A 1 176 ? -6.615 -15.755 -12.426 1.00 98.50 176 LYS A CA 1
ATOM 1381 C C . LYS A 1 176 ? -7.614 -14.918 -13.225 1.00 98.50 176 LYS A C 1
ATOM 1383 O O . LYS A 1 176 ? -8.207 -15.448 -14.159 1.00 98.50 176 LYS A O 1
ATOM 1388 N N . VAL A 1 177 ? -7.788 -13.645 -12.863 1.00 98.44 177 VAL A N 1
ATOM 1389 C CA . VAL A 1 177 ? -8.721 -12.734 -13.546 1.00 98.44 177 VAL A CA 1
ATOM 1390 C C . VAL A 1 177 ? -8.287 -12.503 -14.990 1.00 98.44 177 VAL A C 1
ATOM 1392 O O . VAL A 1 177 ? -9.109 -12.650 -15.885 1.00 98.44 177 VAL A O 1
ATOM 1395 N N . PHE A 1 178 ? -6.999 -12.250 -15.238 1.00 98.50 178 PHE A N 1
ATOM 1396 C CA . PHE A 1 178 ? -6.468 -12.103 -16.595 1.00 98.50 178 PHE A CA 1
ATOM 1397 C C . PHE A 1 178 ? -6.772 -13.331 -17.465 1.00 98.50 178 PHE A C 1
ATOM 1399 O O . PHE A 1 178 ? -7.304 -13.198 -18.562 1.00 98.50 178 PHE A O 1
ATOM 1406 N N . VAL A 1 179 ? -6.486 -14.540 -16.965 1.00 98.50 179 VAL A N 1
ATOM 1407 C CA . VAL A 1 179 ? -6.744 -15.786 -17.707 1.00 98.50 179 VAL A CA 1
ATOM 1408 C C . VAL A 1 179 ? -8.240 -16.018 -17.928 1.00 98.50 179 VAL A C 1
ATOM 1410 O O . VAL A 1 179 ? -8.612 -16.514 -18.987 1.00 98.50 179 VAL A O 1
ATOM 1413 N N . ALA A 1 180 ? -9.095 -15.686 -16.956 1.00 98.62 180 ALA A N 1
ATOM 1414 C CA . ALA A 1 180 ? -10.545 -15.797 -17.111 1.00 98.62 180 ALA A CA 1
ATOM 1415 C C . ALA A 1 180 ? -11.058 -14.848 -18.203 1.00 98.62 180 ALA A C 1
ATOM 1417 O O . ALA A 1 180 ? -11.653 -15.310 -19.170 1.00 98.62 180 ALA A O 1
ATOM 1418 N N . LEU A 1 181 ? -10.715 -13.560 -18.118 1.00 98.75 181 LEU A N 1
ATOM 1419 C CA . LEU A 1 181 ? -11.124 -12.554 -19.101 1.00 98.75 181 LEU A CA 1
ATOM 1420 C C . LEU A 1 181 ? -10.560 -12.838 -20.502 1.00 98.75 181 LEU A C 1
ATOM 1422 O O . LEU A 1 181 ? -11.237 -12.600 -21.494 1.00 98.75 181 LEU A O 1
ATOM 1426 N N . HIS A 1 182 ? -9.350 -13.395 -20.605 1.00 98.50 182 HIS A N 1
ATOM 1427 C CA . HIS A 1 182 ? -8.802 -13.857 -21.883 1.00 98.50 182 HIS A CA 1
ATOM 1428 C C . HIS A 1 182 ? -9.580 -15.055 -22.455 1.00 98.50 182 HIS A C 1
ATOM 1430 O O . HIS A 1 182 ? -9.784 -15.130 -23.658 1.00 98.50 182 HIS A O 1
ATOM 1436 N N . LYS A 1 183 ? -10.018 -16.008 -21.620 1.00 98.44 183 LYS A N 1
ATOM 1437 C CA . LYS A 1 183 ? -10.842 -17.153 -22.061 1.00 98.44 183 LYS A CA 1
ATOM 1438 C C . LYS A 1 183 ? -12.267 -16.760 -22.450 1.00 98.44 183 LYS A C 1
ATOM 1440 O O . LYS A 1 183 ? -12.911 -17.507 -23.174 1.00 98.44 183 LYS A O 1
ATOM 1445 N N . GLU A 1 184 ? -12.749 -15.635 -21.937 1.00 98.50 184 GLU A N 1
ATOM 1446 C CA . GLU A 1 184 ? -14.040 -15.033 -22.284 1.00 98.50 184 GLU A CA 1
ATOM 1447 C C . GLU A 1 184 ? -13.943 -14.102 -23.511 1.00 98.50 184 GLU A C 1
ATOM 1449 O O . GLU A 1 184 ? -14.896 -13.387 -23.803 1.00 98.50 184 GLU A O 1
ATOM 1454 N N . ASP A 1 185 ? -12.799 -14.080 -24.212 1.00 98.25 185 ASP A N 1
ATOM 1455 C CA . ASP A 1 185 ? -12.508 -13.202 -25.358 1.00 98.25 185 ASP A CA 1
ATOM 1456 C C . ASP A 1 185 ? -12.619 -11.688 -25.046 1.00 98.25 185 ASP A C 1
ATOM 1458 O O . ASP A 1 185 ? -12.738 -10.852 -25.942 1.00 98.25 185 ASP A O 1
ATOM 1462 N N . LEU A 1 186 ? -12.528 -11.305 -23.763 1.00 98.38 186 LEU A N 1
ATOM 1463 C CA . LEU A 1 186 ? -12.563 -9.911 -23.294 1.00 98.38 186 LEU A CA 1
ATOM 1464 C C . LEU A 1 186 ? -11.172 -9.255 -23.240 1.00 98.38 186 LEU A C 1
ATOM 1466 O O . LEU A 1 186 ? -11.067 -8.029 -23.214 1.00 98.38 186 LEU A O 1
ATOM 1470 N N . ILE A 1 187 ? -10.101 -10.054 -23.221 1.00 98.19 187 ILE A N 1
ATOM 1471 C CA . ILE A 1 187 ? -8.710 -9.592 -23.338 1.00 98.19 187 ILE A CA 1
ATOM 1472 C C . ILE A 1 187 ? -8.119 -10.143 -24.630 1.00 98.19 187 ILE A C 1
ATOM 1474 O O . ILE A 1 187 ? -8.105 -11.351 -24.844 1.00 98.19 187 ILE A O 1
ATOM 1478 N N . TYR A 1 188 ? -7.557 -9.257 -25.448 1.00 97.06 188 TYR A N 1
ATOM 1479 C CA . TYR A 1 188 ? -6.924 -9.594 -26.720 1.00 97.06 188 TYR A CA 1
ATOM 1480 C C . TYR A 1 188 ? -5.636 -8.784 -26.922 1.00 97.06 188 TYR A C 1
ATOM 1482 O O . TYR A 1 188 ? -5.344 -7.844 -26.180 1.00 97.06 188 TYR A O 1
ATOM 1490 N N . ARG A 1 189 ? -4.851 -9.154 -27.939 1.00 97.44 189 ARG A N 1
ATOM 1491 C CA . ARG A 1 189 ? -3.645 -8.434 -28.369 1.00 97.44 189 ARG A CA 1
ATOM 1492 C C . ARG A 1 189 ? -3.854 -7.900 -29.779 1.00 97.44 189 ARG A C 1
ATOM 1494 O O . ARG A 1 189 ? -4.215 -8.665 -30.665 1.00 97.44 189 ARG A O 1
ATOM 1501 N N . ASP A 1 190 ? -3.579 -6.618 -29.984 1.00 96.56 190 ASP A N 1
ATOM 1502 C CA . ASP A 1 190 ? -3.749 -5.947 -31.274 1.00 96.56 190 ASP A CA 1
ATOM 1503 C C . ASP A 1 190 ? -2.749 -4.786 -31.415 1.00 96.56 190 ASP A C 1
ATOM 1505 O O . ASP A 1 190 ? -2.127 -4.365 -30.436 1.00 96.56 190 ASP A O 1
ATOM 1509 N N . GLN A 1 191 ? -2.586 -4.271 -32.631 1.00 96.94 191 GLN A N 1
ATOM 1510 C CA . GLN A 1 191 ? -1.826 -3.056 -32.910 1.00 96.94 191 GLN A CA 1
ATOM 1511 C C . GLN A 1 191 ? -2.784 -1.867 -32.946 1.00 96.94 191 GLN A C 1
ATOM 1513 O O . GLN A 1 191 ? -3.522 -1.659 -33.907 1.00 96.94 191 GLN A O 1
ATOM 1518 N N . ARG A 1 192 ? -2.780 -1.074 -31.875 1.00 95.25 192 ARG A N 1
ATOM 1519 C CA . ARG A 1 192 ? -3.633 0.109 -31.726 1.00 95.25 192 ARG A CA 1
ATOM 1520 C C . ARG A 1 192 ? -2.780 1.353 -31.546 1.00 95.25 192 ARG A C 1
ATOM 1522 O O . ARG A 1 192 ? -1.666 1.281 -31.034 1.00 95.25 192 ARG A O 1
ATOM 1529 N N . LEU A 1 193 ? -3.328 2.498 -31.948 1.00 97.00 193 LEU A N 1
ATOM 1530 C CA . LEU A 1 193 ? -2.775 3.783 -31.545 1.00 97.00 193 LEU A CA 1
ATOM 1531 C C . LEU A 1 193 ? -2.933 3.913 -30.025 1.00 97.00 193 LEU A C 1
ATOM 1533 O O . LEU A 1 193 ? -4.039 3.761 -29.507 1.00 97.00 193 LEU A O 1
ATOM 1537 N N . VAL A 1 194 ? -1.827 4.166 -29.332 1.00 96.94 194 VAL A N 1
ATOM 1538 C CA . VAL A 1 194 ? -1.761 4.297 -27.871 1.00 96.94 194 VAL A CA 1
ATOM 1539 C C . VAL A 1 194 ? -0.975 5.548 -27.495 1.00 96.94 194 VAL A C 1
ATOM 1541 O O . VAL A 1 194 ? -0.177 6.049 -28.290 1.00 96.94 194 VAL A O 1
ATOM 1544 N N . ASN A 1 195 ? -1.192 6.047 -26.281 1.00 96.94 195 ASN A N 1
ATOM 1545 C CA . ASN A 1 195 ? -0.420 7.159 -25.738 1.00 96.94 195 ASN A CA 1
ATOM 1546 C C . ASN A 1 195 ? 0.931 6.628 -25.254 1.00 96.94 195 ASN A C 1
ATOM 1548 O O . ASN A 1 195 ? 0.996 5.994 -24.215 1.00 96.94 195 ASN A O 1
ATOM 1552 N N . TRP A 1 196 ? 1.996 6.858 -26.017 1.00 94.69 196 TRP A N 1
ATOM 1553 C CA . TRP A 1 196 ? 3.339 6.393 -25.671 1.00 94.69 196 TRP A CA 1
ATOM 1554 C C . TRP A 1 196 ? 4.137 7.471 -24.938 1.00 94.69 196 TRP A C 1
ATOM 1556 O O . TRP A 1 196 ? 4.251 8.594 -25.435 1.00 94.69 196 TRP A O 1
ATOM 1566 N N . ASP A 1 197 ? 4.744 7.117 -23.805 1.00 91.81 197 ASP A N 1
ATOM 1567 C CA . A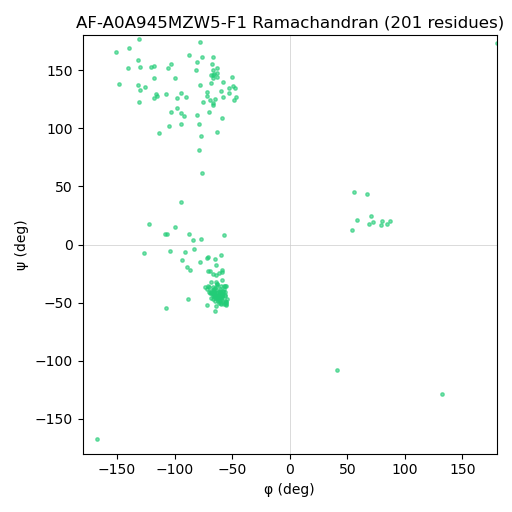SP A 1 197 ? 5.704 7.968 -23.105 1.00 91.81 197 ASP A CA 1
ATOM 1568 C C . ASP A 1 197 ? 7.144 7.663 -23.577 1.00 91.81 197 ASP A C 1
ATOM 1570 O O . ASP A 1 197 ? 7.690 6.597 -23.256 1.00 91.81 197 ASP A O 1
ATOM 1574 N N . PRO A 1 198 ? 7.804 8.585 -24.311 1.00 88.75 198 PRO A N 1
ATOM 1575 C CA . PRO A 1 198 ? 9.160 8.383 -24.814 1.00 88.75 198 PRO A CA 1
ATOM 1576 C C . PRO A 1 198 ? 10.236 8.435 -23.726 1.00 88.75 198 PRO A C 1
ATOM 1578 O O . PRO A 1 198 ? 11.365 8.072 -24.010 1.00 88.75 198 PRO A O 1
ATOM 1581 N N . LYS A 1 199 ? 9.924 8.869 -22.501 1.00 84.75 199 LYS A N 1
ATOM 1582 C CA . LYS A 1 199 ? 10.869 8.866 -21.380 1.00 84.75 199 LYS A CA 1
ATOM 1583 C C . LYS A 1 199 ? 10.829 7.545 -20.622 1.00 84.75 199 LYS A C 1
ATOM 1585 O O . LYS A 1 199 ? 11.869 6.970 -20.317 1.00 84.75 199 LYS A O 1
ATOM 1590 N N . PHE A 1 200 ? 9.630 7.061 -20.302 1.00 87.06 200 PHE A N 1
ATOM 1591 C CA . PHE A 1 200 ? 9.468 5.823 -19.529 1.00 87.06 200 PHE A CA 1
ATOM 1592 C C . PHE A 1 200 ? 9.359 4.564 -20.390 1.00 87.06 200 PHE A C 1
ATOM 1594 O O . PHE A 1 200 ? 9.405 3.459 -19.847 1.00 87.06 200 PHE A O 1
ATOM 1601 N N . HIS A 1 201 ? 9.281 4.718 -21.712 1.00 89.44 201 HIS A N 1
ATOM 1602 C CA . HIS A 1 201 ? 9.218 3.631 -22.689 1.00 89.44 201 HIS A CA 1
ATOM 1603 C C . HIS A 1 201 ? 8.046 2.674 -22.418 1.00 89.44 201 HIS A C 1
ATOM 1605 O O . HIS A 1 201 ? 8.200 1.451 -22.443 1.00 89.44 201 HIS A O 1
ATOM 1611 N N . THR A 1 202 ? 6.875 3.240 -22.132 1.00 91.19 202 THR A N 1
ATOM 1612 C CA . THR A 1 202 ? 5.631 2.500 -21.909 1.00 91.19 202 THR A CA 1
ATOM 1613 C C . THR A 1 202 ? 4.458 3.233 -22.550 1.00 91.19 202 THR A C 1
ATOM 1615 O O . THR A 1 202 ? 4.499 4.452 -22.721 1.00 91.19 202 THR A O 1
ATOM 1618 N N . ALA A 1 203 ? 3.436 2.464 -22.929 1.00 90.38 203 ALA A N 1
ATOM 1619 C CA . ALA A 1 203 ? 2.107 2.979 -23.249 1.00 90.38 203 ALA A CA 1
ATOM 1620 C C . ALA A 1 203 ? 1.299 3.265 -21.971 1.00 90.38 203 ALA A C 1
ATOM 1622 O O . ALA A 1 203 ? 1.759 2.817 -20.889 1.00 90.38 203 ALA A O 1
#

Nearest PDB structures (foldseek):
  6q8a-assembly1_A  TM=8.938E-01  e=6.888E-08  Neisseria gonorrhoeae NCCP11945
  6ykk-assembly1_A  TM=8.844E-01  e=1.376E-07  Neisseria gonorrhoeae
  6yks-assembly1_A  TM=8.881E-01  e=1.560E-07  Neisseria gonorrhoeae
  7nu1-assembly1_A  TM=8.807E-01  e=1.770E-07  Neisseria gonorrhoeae
  8c9g-assembly1_A  TM=8.168E-01  e=2.058E-06  Priestia megaterium

Mean predicted aligned error: 6.24 Å

Secondary structure (DSSP, 8-state):
-PPPSS--HHHHHHHHHHHHHHTTTT-SS--TTTSSPTTPPEEEEE--PPBSSS---HHHHHHHHHHHHHHHHHHHTT-EEEEE-EEB--THHHHHHHHHHHHHTTEEE-----TTSPP-TTPEEE-HHHHHHHHHHHHHHHHHHHHHHHHHTT----GGG-EETTSHHHHHHHHHHHHHHHHTT-S---------BTTTTB-

Solvent-accessible surface area (backbone atoms only — not comparable to full-atom values): 11874 Å² total; per-residue (Å²): 133,86,81,72,95,66,90,58,65,78,79,46,51,61,60,53,46,53,52,41,61,75,66,52,68,29,50,52,82,33,52,65,89,79,41,34,45,78,89,36,60,75,42,79,48,72,53,83,44,55,58,40,69,44,77,82,50,70,70,55,52,55,58,49,52,57,53,37,52,53,43,49,53,41,37,76,71,45,23,28,29,36,35,42,37,42,36,26,59,54,62,69,59,27,51,54,51,49,53,51,52,34,48,75,73,36,31,41,78,59,79,77,79,66,98,83,63,79,74,69,84,87,53,49,76,37,52,66,67,64,48,50,52,52,51,53,55,46,39,53,54,21,43,52,49,38,54,50,51,42,53,73,73,58,58,59,42,21,68,93,62,58,43,42,57,80,33,77,67,46,44,50,49,53,52,51,50,52,55,49,38,38,76,69,69,74,49,86,87,81,95,69,95,70,72,68,39,87,86,78,73,42,107